Protein AF-A0A1J7CB35-F1 (afdb_monomer_lite)

Structure (mmCIF, N/CA/C/O backbone):
data_AF-A0A1J7CB35-F1
#
_entry.id   AF-A0A1J7CB35-F1
#
loop_
_atom_site.group_PDB
_atom_site.id
_atom_site.type_symbol
_atom_site.label_atom_id
_atom_site.label_alt_id
_atom_site.label_comp_id
_atom_site.label_asym_id
_atom_site.label_entity_id
_atom_site.label_seq_id
_atom_site.pdbx_PDB_ins_code
_atom_site.Cartn_x
_atom_site.Cartn_y
_atom_site.Cartn_z
_atom_site.occupancy
_atom_site.B_iso_or_equiv
_atom_site.auth_seq_id
_atom_site.auth_comp_id
_atom_site.auth_asym_id
_atom_site.auth_atom_id
_atom_site.pdbx_PDB_model_num
ATOM 1 N N . MET A 1 1 ? -7.980 -28.246 -10.329 1.00 33.84 1 MET A N 1
ATOM 2 C CA . MET A 1 1 ? -7.610 -29.001 -9.113 1.00 33.84 1 MET A CA 1
ATOM 3 C C . MET A 1 1 ? -6.130 -28.766 -8.858 1.00 33.84 1 MET A C 1
ATOM 5 O O . MET A 1 1 ? -5.315 -29.284 -9.606 1.00 33.84 1 MET A O 1
ATOM 9 N N . GLY A 1 2 ? -5.784 -27.890 -7.912 1.00 38.94 2 GLY A N 1
ATOM 10 C CA . GLY A 1 2 ? -4.390 -27.682 -7.503 1.00 38.94 2 GLY A CA 1
ATOM 11 C C . GLY A 1 2 ? -3.970 -28.747 -6.484 1.00 38.94 2 GLY A C 1
ATOM 12 O O . GLY A 1 2 ? -4.839 -29.237 -5.759 1.00 38.94 2 GLY A O 1
ATOM 13 N N . PRO A 1 3 ? -2.685 -29.134 -6.421 1.00 47.53 3 PRO A N 1
ATOM 14 C CA . PRO A 1 3 ? -2.234 -30.134 -5.467 1.00 47.53 3 PRO A CA 1
ATOM 15 C C . PRO A 1 3 ? -2.420 -29.591 -4.048 1.00 47.53 3 PRO A C 1
ATOM 17 O O . PRO A 1 3 ? -2.022 -28.462 -3.757 1.00 47.53 3 PRO A O 1
ATOM 20 N N . GLN A 1 4 ? -3.018 -30.398 -3.166 1.00 50.81 4 GLN A N 1
ATOM 21 C CA . GLN A 1 4 ? -3.033 -30.155 -1.723 1.00 50.81 4 GLN A CA 1
ATOM 22 C C . GLN A 1 4 ? -1.609 -30.328 -1.178 1.00 50.81 4 GLN A C 1
ATOM 24 O O . GLN A 1 4 ? -1.263 -31.324 -0.549 1.00 50.81 4 GLN A O 1
ATOM 29 N N . ALA A 1 5 ? -0.741 -29.371 -1.486 1.00 53.84 5 ALA A N 1
ATOM 30 C CA . ALA A 1 5 ? 0.536 -29.232 -0.822 1.00 53.84 5 ALA A CA 1
ATOM 31 C C . ALA A 1 5 ? 0.253 -28.921 0.654 1.00 53.84 5 ALA A C 1
ATOM 33 O O . ALA A 1 5 ? -0.571 -28.055 0.957 1.00 53.84 5 ALA A O 1
ATOM 34 N N . SER A 1 6 ? 0.929 -29.613 1.577 1.00 69.06 6 SER A N 1
ATOM 35 C CA . SER A 1 6 ? 0.930 -29.216 2.989 1.00 69.06 6 SER A CA 1
ATOM 36 C C . SER A 1 6 ? 1.249 -27.719 3.090 1.00 69.06 6 SER A C 1
ATOM 38 O O . SER A 1 6 ? 2.001 -27.198 2.262 1.00 69.06 6 SER A O 1
ATOM 40 N N . GLY A 1 7 ? 0.697 -27.006 4.081 1.00 69.56 7 GLY A N 1
ATOM 41 C CA . GLY A 1 7 ? 0.890 -25.550 4.195 1.00 69.56 7 GLY A CA 1
ATOM 42 C C . GLY A 1 7 ? 2.363 -25.135 4.072 1.00 69.56 7 GLY A C 1
ATOM 43 O O . GLY A 1 7 ? 2.694 -24.179 3.379 1.00 69.56 7 GLY A O 1
ATOM 44 N N . TYR A 1 8 ? 3.272 -25.946 4.616 1.00 74.06 8 TYR A N 1
ATOM 45 C CA . TYR A 1 8 ? 4.717 -25.783 4.467 1.00 74.06 8 TYR A CA 1
ATOM 46 C C . TYR A 1 8 ? 5.231 -25.897 3.017 1.00 74.06 8 TYR A C 1
ATOM 48 O O . TYR A 1 8 ? 6.021 -25.062 2.570 1.00 74.06 8 TYR A O 1
ATOM 56 N N . ALA A 1 9 ? 4.787 -26.908 2.265 1.00 79.81 9 ALA A N 1
ATOM 57 C CA . ALA A 1 9 ? 5.162 -27.085 0.864 1.00 79.81 9 ALA A CA 1
ATOM 58 C C . ALA A 1 9 ? 4.616 -25.950 -0.021 1.00 79.81 9 ALA A C 1
ATOM 60 O O . ALA A 1 9 ? 5.331 -25.473 -0.904 1.00 79.81 9 ALA A O 1
ATOM 61 N N . TRP A 1 10 ? 3.407 -25.454 0.270 1.00 78.56 10 TRP A N 1
ATOM 62 C CA . TRP A 1 10 ? 2.853 -24.265 -0.381 1.00 78.56 10 TRP A CA 1
ATOM 63 C C . TRP A 1 10 ? 3.691 -23.010 -0.105 1.00 78.56 10 TRP A C 1
ATOM 65 O O . TRP A 1 10 ? 4.090 -22.324 -1.045 1.00 78.56 10 TRP A O 1
ATOM 75 N N . HIS A 1 11 ? 4.021 -22.730 1.162 1.00 80.06 11 HIS A N 1
ATOM 76 C CA . HIS A 1 11 ? 4.839 -21.566 1.523 1.00 80.06 11 HIS A CA 1
ATOM 77 C C . HIS A 1 11 ? 6.212 -21.595 0.851 1.00 80.06 11 HIS A C 1
ATOM 79 O O . HIS A 1 11 ? 6.652 -20.583 0.301 1.00 80.06 11 HIS A O 1
ATOM 85 N N . ARG A 1 12 ? 6.869 -22.762 0.842 1.00 84.81 12 ARG A N 1
ATOM 86 C CA . ARG A 1 12 ? 8.159 -22.941 0.170 1.00 84.81 12 ARG A CA 1
ATOM 87 C C . ARG A 1 12 ? 8.039 -22.680 -1.330 1.00 84.81 12 ARG A C 1
ATOM 89 O O . ARG A 1 12 ? 8.824 -21.903 -1.864 1.00 84.81 12 ARG A O 1
ATOM 96 N N . TRP A 1 13 ? 7.050 -23.281 -1.993 1.00 85.75 13 TRP A N 1
ATOM 97 C CA . TRP A 1 13 ? 6.823 -23.074 -3.423 1.00 85.75 13 TRP A CA 1
ATOM 98 C C . TRP A 1 13 ? 6.558 -21.600 -3.751 1.00 85.75 13 TRP A C 1
ATOM 100 O O . TRP A 1 13 ? 7.202 -21.049 -4.642 1.00 85.75 13 TRP A O 1
ATOM 110 N N . ALA A 1 14 ? 5.680 -20.936 -2.995 1.00 83.19 14 ALA A N 1
ATOM 111 C CA . ALA A 1 14 ? 5.342 -19.533 -3.216 1.00 83.19 14 ALA A CA 1
ATOM 112 C C . ALA A 1 14 ? 6.565 -18.618 -3.029 1.00 83.19 14 ALA A C 1
ATOM 114 O O . ALA A 1 14 ? 6.799 -17.716 -3.833 1.00 83.19 14 ALA A O 1
ATOM 115 N N . ALA A 1 15 ? 7.396 -18.869 -2.012 1.00 84.31 15 ALA A N 1
ATOM 116 C CA . ALA A 1 15 ? 8.655 -18.149 -1.823 1.00 84.31 15 ALA A CA 1
ATOM 117 C C . ALA A 1 15 ? 9.628 -18.368 -2.996 1.00 84.31 15 ALA A C 1
ATOM 119 O O . ALA A 1 15 ? 10.197 -17.403 -3.512 1.00 84.31 15 ALA A O 1
ATOM 120 N N . THR A 1 16 ? 9.779 -19.610 -3.469 1.00 86.81 16 THR A N 1
ATOM 121 C CA . THR A 1 16 ? 10.600 -19.928 -4.647 1.00 86.81 16 THR A CA 1
ATOM 122 C C . THR A 1 16 ? 10.084 -19.229 -5.907 1.00 86.81 16 THR A C 1
ATOM 124 O O . THR A 1 16 ? 10.883 -18.661 -6.651 1.00 86.81 16 THR A O 1
ATOM 127 N N . ALA A 1 17 ? 8.768 -19.206 -6.130 1.00 84.75 17 ALA A N 1
ATOM 128 C CA . ALA A 1 17 ? 8.156 -18.547 -7.280 1.00 84.75 17 ALA A CA 1
ATOM 129 C C . ALA A 1 17 ? 8.412 -17.030 -7.272 1.00 84.75 17 ALA A C 1
ATOM 131 O O . ALA A 1 17 ? 8.878 -16.482 -8.272 1.00 84.75 17 ALA A O 1
ATOM 132 N N . ARG A 1 18 ? 8.210 -16.356 -6.129 1.00 87.06 18 ARG A N 1
ATOM 133 C CA . ARG A 1 18 ? 8.528 -14.923 -5.966 1.00 87.06 18 ARG A CA 1
ATOM 134 C C . ARG A 1 18 ? 9.991 -14.631 -6.267 1.00 87.06 18 ARG A C 1
ATOM 136 O O . ARG A 1 18 ? 10.299 -13.681 -6.984 1.00 87.06 18 ARG A O 1
ATOM 143 N N . PHE A 1 19 ? 10.894 -15.459 -5.742 1.00 87.94 19 PHE A N 1
ATOM 144 C CA . PHE A 1 19 ? 12.324 -15.303 -5.975 1.00 87.94 19 PHE A CA 1
ATOM 145 C C . PHE A 1 19 ? 12.687 -15.481 -7.454 1.00 87.94 19 PHE A C 1
ATOM 147 O O . PHE A 1 19 ? 13.466 -14.692 -7.988 1.00 87.94 19 PHE A O 1
ATOM 154 N N . ALA A 1 20 ? 12.100 -16.473 -8.129 1.00 87.06 20 ALA A N 1
ATOM 155 C CA . ALA A 1 20 ? 12.309 -16.699 -9.556 1.00 87.06 20 ALA A CA 1
ATOM 156 C C . ALA A 1 20 ? 11.826 -15.505 -10.395 1.00 87.06 20 ALA A C 1
ATOM 158 O O . ALA A 1 20 ? 12.576 -15.022 -11.245 1.00 87.06 20 ALA A O 1
ATOM 159 N N . VAL A 1 21 ? 10.629 -14.974 -10.108 1.00 86.06 21 VAL A N 1
ATOM 160 C CA . VAL A 1 21 ? 10.099 -13.771 -10.772 1.00 86.06 21 VAL A CA 1
ATOM 161 C C . VAL A 1 21 ? 11.030 -12.582 -10.547 1.00 86.06 21 VAL A C 1
ATOM 163 O O . VAL A 1 21 ? 11.501 -11.996 -11.522 1.00 86.06 21 VAL A O 1
ATOM 166 N N . ARG A 1 22 ? 11.373 -12.274 -9.289 1.00 88.44 22 ARG A N 1
ATOM 167 C CA . ARG A 1 22 ? 12.274 -11.165 -8.935 1.00 88.44 22 ARG A CA 1
ATOM 168 C C . ARG A 1 22 ? 13.612 -11.267 -9.664 1.00 88.44 22 ARG A C 1
ATOM 170 O O . ARG A 1 22 ? 14.040 -10.307 -10.293 1.00 88.44 22 ARG A O 1
ATOM 177 N N . ARG A 1 23 ? 14.248 -12.442 -9.629 1.00 88.69 23 ARG A N 1
ATOM 178 C CA . ARG A 1 23 ? 15.548 -12.682 -10.268 1.00 88.69 23 ARG A CA 1
ATOM 179 C C . ARG A 1 23 ? 15.477 -12.561 -11.790 1.00 88.69 23 ARG A C 1
ATOM 181 O O . ARG A 1 23 ? 16.406 -12.030 -12.390 1.00 88.69 23 ARG A O 1
ATOM 188 N N . SER A 1 24 ? 14.382 -13.004 -12.411 1.00 86.50 24 SER A N 1
ATOM 189 C CA . SER A 1 24 ? 14.167 -12.856 -13.862 1.00 86.50 24 SER A CA 1
ATOM 190 C C . SER A 1 24 ? 14.032 -11.396 -14.322 1.00 86.50 24 SER A C 1
ATOM 192 O O . SER A 1 24 ? 14.054 -11.124 -15.524 1.00 86.50 24 SER A O 1
ATOM 194 N N . LEU A 1 25 ? 13.876 -10.471 -13.368 1.00 86.44 25 LEU A N 1
ATOM 195 C CA . LEU A 1 25 ? 13.718 -9.037 -13.583 1.00 86.44 25 LEU A CA 1
ATOM 196 C C . LEU A 1 25 ? 14.916 -8.223 -13.071 1.00 86.44 25 LEU A C 1
ATOM 198 O O . LEU A 1 25 ? 14.854 -7.002 -13.102 1.00 86.44 25 LEU A O 1
ATOM 202 N N . TYR A 1 26 ? 16.020 -8.848 -12.641 1.00 87.38 26 TYR A N 1
ATOM 203 C CA . TYR A 1 26 ? 17.248 -8.109 -12.297 1.00 87.38 26 TYR A CA 1
ATOM 204 C C . TYR A 1 26 ? 17.927 -7.481 -13.513 1.00 87.38 26 TYR A C 1
ATOM 206 O O . TYR A 1 26 ? 18.584 -6.453 -13.390 1.00 87.38 26 TYR A O 1
ATOM 214 N N . GLN A 1 27 ? 17.754 -8.085 -14.688 1.00 83.75 27 GLN A N 1
ATOM 215 C CA . GLN A 1 27 ? 18.334 -7.594 -15.931 1.00 83.75 27 GLN A CA 1
ATOM 216 C C . GLN A 1 27 ? 17.254 -6.917 -16.787 1.00 83.75 27 GLN A C 1
ATOM 218 O O . GLN A 1 27 ? 16.161 -7.485 -16.931 1.00 83.75 27 GLN A O 1
ATOM 223 N N . PRO A 1 28 ? 17.537 -5.743 -17.377 1.00 80.00 28 PRO A N 1
ATOM 224 C CA . PRO A 1 28 ? 16.637 -5.101 -18.317 1.00 80.00 28 PRO A CA 1
ATOM 225 C C . PRO A 1 28 ? 16.445 -5.990 -19.530 1.00 80.00 28 PRO A C 1
ATOM 227 O O . PRO A 1 28 ? 17.384 -6.575 -20.069 1.00 80.00 28 PRO A O 1
ATOM 230 N N . ARG A 1 29 ? 15.207 -6.057 -19.991 1.00 84.75 29 ARG A N 1
ATOM 231 C CA . ARG A 1 29 ? 14.842 -6.715 -21.237 1.00 84.75 29 ARG A CA 1
ATOM 232 C C . ARG A 1 29 ? 13.567 -6.081 -21.769 1.00 84.75 29 ARG A C 1
ATOM 234 O O . ARG A 1 29 ? 12.815 -5.511 -20.976 1.00 84.75 29 ARG A O 1
ATOM 241 N N . PRO A 1 30 ? 13.278 -6.211 -23.071 1.00 86.94 30 PRO A N 1
ATOM 242 C CA . PRO A 1 30 ? 11.952 -5.909 -23.580 1.00 86.94 30 PRO A CA 1
ATOM 243 C C . PRO A 1 30 ? 10.911 -6.689 -22.773 1.00 86.94 30 PRO A C 1
ATOM 245 O O . PRO A 1 30 ? 10.942 -7.922 -22.708 1.00 86.94 30 PRO A O 1
ATOM 248 N N . LEU A 1 31 ? 10.028 -5.955 -22.103 1.00 88.25 31 LEU A N 1
ATOM 249 C CA . LEU A 1 31 ? 8.918 -6.525 -21.360 1.00 88.25 31 LEU A CA 1
ATOM 250 C C . LEU A 1 31 ? 7.648 -6.442 -22.212 1.00 88.25 31 LEU A C 1
ATOM 252 O O . LEU A 1 31 ? 7.472 -5.465 -22.944 1.00 88.25 31 LEU A O 1
ATOM 256 N N . PRO A 1 32 ? 6.754 -7.443 -22.130 1.00 90.69 32 PRO A N 1
ATOM 257 C CA . PRO A 1 32 ? 5.469 -7.360 -22.805 1.00 90.69 32 PRO A CA 1
ATOM 258 C C . PRO A 1 32 ? 4.654 -6.178 -22.268 1.00 90.69 32 PRO A C 1
ATOM 260 O O . PRO A 1 32 ? 4.791 -5.779 -21.106 1.00 90.69 32 PRO A O 1
ATOM 263 N N . ALA A 1 33 ? 3.762 -5.645 -23.106 1.00 91.56 33 ALA A N 1
ATOM 264 C CA . ALA A 1 33 ? 2.752 -4.699 -22.647 1.00 91.56 33 ALA A CA 1
ATOM 265 C C . ALA A 1 33 ? 1.975 -5.312 -21.467 1.00 91.56 33 ALA A C 1
ATOM 267 O O . ALA A 1 33 ? 1.632 -6.494 -21.494 1.00 91.56 33 ALA A O 1
ATOM 268 N N . GLY A 1 34 ? 1.739 -4.530 -20.413 1.00 92.56 34 GLY A N 1
ATOM 269 C CA . GLY A 1 34 ? 1.084 -5.027 -19.200 1.00 92.56 34 GLY A CA 1
ATOM 270 C C . GLY A 1 34 ? 2.019 -5.667 -18.164 1.00 92.56 34 GLY A C 1
ATOM 271 O O . GLY A 1 34 ? 1.545 -6.097 -17.115 1.00 92.56 34 GLY A O 1
ATOM 272 N N . ALA A 1 35 ? 3.334 -5.761 -18.411 1.00 91.50 35 ALA A N 1
ATOM 273 C CA . ALA A 1 35 ? 4.254 -6.386 -17.454 1.00 91.50 35 ALA A CA 1
ATOM 274 C C . ALA A 1 35 ? 4.276 -5.672 -16.096 1.00 91.50 35 ALA A C 1
ATOM 276 O O . ALA A 1 35 ? 4.297 -6.331 -15.058 1.00 91.50 35 ALA A O 1
ATOM 277 N N . PHE A 1 36 ? 4.236 -4.337 -16.094 1.00 92.75 36 PHE A N 1
ATOM 278 C CA . PHE A 1 36 ? 4.134 -3.563 -14.859 1.00 92.75 36 PHE A CA 1
ATOM 279 C C . PHE A 1 36 ? 2.854 -3.922 -14.097 1.00 92.75 36 PHE A C 1
ATOM 281 O O . PHE A 1 36 ? 2.925 -4.266 -12.921 1.00 92.75 36 PHE A O 1
ATOM 288 N N . GLU A 1 37 ? 1.709 -3.895 -14.780 1.00 95.00 37 GLU A N 1
ATOM 289 C CA . GLU A 1 37 ? 0.382 -4.179 -14.234 1.00 95.00 37 GLU A CA 1
ATOM 290 C C . GLU A 1 37 ? 0.306 -5.597 -13.649 1.00 95.00 37 GLU A C 1
ATOM 292 O O . GLU A 1 37 ? -0.224 -5.789 -12.555 1.00 95.00 37 GLU A O 1
ATOM 297 N N . ALA A 1 38 ? 0.899 -6.580 -14.330 1.00 93.44 38 ALA A N 1
ATOM 298 C CA . ALA A 1 38 ? 0.978 -7.954 -13.848 1.00 93.44 38 ALA A CA 1
ATOM 299 C C . ALA A 1 38 ? 1.827 -8.071 -12.572 1.00 93.44 38 ALA A C 1
ATOM 301 O O . ALA A 1 38 ? 1.413 -8.717 -11.610 1.00 93.44 38 ALA A O 1
ATOM 302 N N . VAL A 1 39 ? 2.999 -7.427 -12.535 1.00 93.06 39 VAL A N 1
ATOM 303 C CA . VAL A 1 39 ? 3.910 -7.489 -11.382 1.00 93.06 39 VAL A CA 1
ATOM 304 C C . VAL A 1 39 ? 3.326 -6.753 -10.174 1.00 93.06 39 VAL A C 1
ATOM 306 O O . VAL A 1 39 ? 3.307 -7.311 -9.076 1.00 93.06 39 VAL A O 1
ATOM 309 N N . ILE A 1 40 ? 2.807 -5.533 -10.353 1.00 95.50 40 ILE A N 1
ATOM 310 C CA . ILE A 1 40 ? 2.197 -4.775 -9.251 1.00 95.50 40 ILE A CA 1
ATOM 311 C C . ILE A 1 40 ? 0.898 -5.431 -8.773 1.00 95.50 40 ILE A C 1
ATOM 313 O O . ILE A 1 40 ? 0.658 -5.490 -7.570 1.00 95.50 40 ILE A O 1
ATOM 317 N N . GLY A 1 41 ? 0.095 -5.991 -9.684 1.00 95.50 41 GLY A N 1
ATOM 318 C CA . GLY A 1 41 ? -1.101 -6.758 -9.338 1.00 95.50 41 GLY A CA 1
ATOM 319 C C . GLY A 1 41 ? -0.767 -7.993 -8.503 1.00 95.50 41 GLY A C 1
ATOM 320 O O . GLY A 1 41 ? -1.404 -8.230 -7.478 1.00 95.50 41 GLY A O 1
ATOM 321 N N . ALA A 1 42 ? 0.285 -8.726 -8.878 1.00 93.38 42 ALA A N 1
ATOM 322 C CA . ALA A 1 42 ? 0.777 -9.855 -8.097 1.00 93.38 42 ALA A CA 1
ATOM 323 C C . ALA A 1 42 ? 1.288 -9.419 -6.715 1.00 93.38 42 ALA A C 1
ATOM 325 O O . ALA A 1 42 ? 0.967 -10.070 -5.728 1.00 93.38 42 ALA A O 1
ATOM 326 N N . ALA A 1 43 ? 2.021 -8.302 -6.621 1.00 93.50 43 ALA A N 1
ATOM 327 C CA . ALA A 1 43 ? 2.496 -7.762 -5.344 1.00 93.50 43 ALA A CA 1
ATOM 328 C C . ALA A 1 43 ? 1.346 -7.337 -4.410 1.00 93.50 43 ALA A C 1
ATOM 330 O O . ALA A 1 43 ? 1.433 -7.525 -3.197 1.00 93.50 43 ALA A O 1
ATOM 331 N N . VAL A 1 44 ? 0.272 -6.768 -4.967 1.00 95.62 44 VAL A N 1
ATOM 332 C CA . VAL A 1 44 ? -0.927 -6.366 -4.220 1.00 95.62 44 VAL A CA 1
ATOM 333 C C . VAL A 1 44 ? -1.701 -7.590 -3.734 1.00 95.62 44 VAL A C 1
ATOM 335 O O . VAL A 1 44 ? -2.058 -7.667 -2.566 1.00 95.62 44 VAL A O 1
ATOM 338 N N . LEU A 1 45 ? -1.942 -8.576 -4.595 1.00 93.12 45 LEU A N 1
ATOM 339 C CA . LEU A 1 45 ? -2.741 -9.752 -4.233 1.00 93.12 45 LEU A CA 1
ATOM 340 C C . LEU A 1 45 ? -1.962 -10.801 -3.426 1.00 93.12 45 LEU A C 1
ATOM 342 O O . LEU A 1 45 ? -2.534 -11.813 -3.013 1.00 93.12 45 LEU A O 1
ATOM 346 N N . ASP A 1 46 ? -0.673 -10.569 -3.186 1.00 89.50 46 ASP A N 1
ATOM 347 C CA . ASP A 1 46 ? 0.174 -11.491 -2.453 1.00 89.50 46 ASP A CA 1
ATOM 348 C C . ASP A 1 46 ? -0.311 -11.664 -0.996 1.00 89.50 46 ASP A C 1
ATOM 350 O O . ASP A 1 46 ? -0.460 -10.683 -0.258 1.00 89.50 46 ASP A O 1
ATOM 354 N N . PRO A 1 47 ? -0.575 -12.901 -0.536 1.00 80.06 47 PRO A N 1
ATOM 355 C CA . PRO A 1 47 ? -1.007 -13.137 0.838 1.00 80.06 47 PRO A CA 1
ATOM 356 C C . PRO A 1 47 ? 0.106 -12.916 1.874 1.00 80.06 47 PRO A C 1
ATOM 358 O O . PRO A 1 47 ? -0.201 -12.758 3.054 1.00 80.06 47 PRO A O 1
ATOM 361 N N . ASP A 1 48 ? 1.376 -12.920 1.462 1.00 83.50 48 ASP A N 1
ATOM 362 C CA . ASP A 1 48 ? 2.537 -12.774 2.337 1.00 83.50 48 ASP A CA 1
ATOM 363 C C . ASP A 1 48 ? 3.041 -11.326 2.337 1.00 83.50 48 ASP A C 1
ATOM 365 O O . ASP A 1 48 ? 3.755 -10.875 1.440 1.00 83.50 48 ASP A O 1
ATOM 369 N N . VAL A 1 49 ? 2.684 -10.596 3.392 1.00 75.94 49 VAL A N 1
ATOM 370 C CA . VAL A 1 49 ? 3.015 -9.172 3.564 1.00 75.94 49 VAL A CA 1
ATOM 371 C C . VAL A 1 49 ? 4.515 -8.898 3.706 1.00 75.94 49 VAL A C 1
ATOM 373 O O . VAL A 1 49 ? 4.961 -7.774 3.478 1.00 75.94 49 VAL A O 1
ATOM 376 N N . SER A 1 50 ? 5.304 -9.905 4.091 1.00 75.56 50 SER A N 1
ATOM 377 C CA . SER A 1 50 ? 6.754 -9.783 4.247 1.00 75.56 50 SER A CA 1
ATOM 378 C C . SER A 1 50 ? 7.485 -10.078 2.940 1.00 75.56 50 SER A C 1
ATOM 380 O O . SER A 1 50 ? 8.528 -9.480 2.666 1.00 75.56 50 SER A O 1
ATOM 382 N N . LEU A 1 51 ? 6.943 -10.980 2.116 1.00 81.56 51 LEU A N 1
ATOM 383 C CA . LEU A 1 51 ? 7.553 -11.379 0.849 1.00 81.56 51 LEU A CA 1
ATOM 384 C C . LEU A 1 51 ? 6.984 -10.658 -0.376 1.00 81.56 51 LEU A C 1
ATOM 386 O O . LEU A 1 51 ? 7.623 -10.714 -1.429 1.00 81.56 51 LEU A O 1
ATOM 390 N N . ASN A 1 52 ? 5.872 -9.922 -0.265 1.00 84.94 52 ASN A N 1
ATOM 391 C CA . ASN A 1 52 ? 5.341 -9.123 -1.377 1.00 84.94 52 ASN A CA 1
ATOM 392 C C . ASN A 1 52 ? 6.348 -8.073 -1.892 1.00 84.94 52 ASN A C 1
ATOM 394 O O . ASN A 1 52 ? 6.361 -7.756 -3.082 1.00 84.94 52 ASN A O 1
ATOM 398 N N . ARG A 1 53 ? 7.281 -7.620 -1.038 1.00 89.00 53 ARG A N 1
ATOM 399 C CA . ARG A 1 53 ? 8.433 -6.788 -1.416 1.00 89.00 53 ARG A CA 1
ATOM 400 C C . ARG A 1 53 ? 9.240 -7.396 -2.566 1.00 89.00 53 ARG A C 1
ATOM 402 O O . ARG A 1 53 ? 9.753 -6.658 -3.402 1.00 89.00 53 ARG A O 1
ATOM 409 N N . MET A 1 54 ? 9.339 -8.727 -2.646 1.00 88.62 54 MET A N 1
ATOM 410 C CA . MET A 1 54 ? 10.052 -9.400 -3.737 1.00 88.62 54 MET A CA 1
ATOM 411 C C . MET A 1 54 ? 9.426 -9.137 -5.111 1.00 88.62 54 MET A C 1
ATOM 413 O O . MET A 1 54 ? 10.136 -9.205 -6.109 1.00 88.62 54 MET A O 1
ATOM 417 N N . LEU A 1 55 ? 8.128 -8.837 -5.159 1.00 90.25 55 LEU A N 1
ATOM 418 C CA . LEU A 1 55 ? 7.401 -8.473 -6.375 1.00 90.25 55 LEU A CA 1
ATOM 419 C C . LEU A 1 55 ? 7.309 -6.949 -6.544 1.00 90.25 55 LEU A C 1
ATOM 421 O O . LEU A 1 55 ? 7.330 -6.455 -7.668 1.00 90.25 55 LEU A O 1
ATOM 425 N N . LEU A 1 56 ? 7.279 -6.194 -5.442 1.00 91.75 56 LEU A N 1
ATOM 426 C CA . LEU A 1 56 ? 7.241 -4.734 -5.492 1.00 91.75 56 LEU A CA 1
ATOM 427 C C . LEU A 1 56 ? 8.550 -4.114 -5.995 1.00 91.75 56 LEU A C 1
ATOM 429 O O . LEU A 1 56 ? 8.514 -3.160 -6.765 1.00 91.75 56 LEU A O 1
ATOM 433 N N . GLU A 1 57 ? 9.702 -4.642 -5.581 1.00 91.50 57 GLU A N 1
ATOM 434 C CA . GLU A 1 57 ? 10.999 -4.116 -6.019 1.00 91.50 57 GLU A CA 1
ATOM 435 C C . GLU A 1 57 ? 11.161 -4.138 -7.554 1.00 91.50 57 GLU A C 1
ATOM 437 O O . GLU A 1 57 ? 11.498 -3.100 -8.120 1.00 91.50 57 GLU A O 1
ATOM 442 N N . PRO A 1 58 ? 10.850 -5.237 -8.271 1.00 90.00 58 PRO A N 1
ATOM 443 C CA . PRO A 1 58 ? 10.811 -5.195 -9.728 1.00 90.00 58 PRO A CA 1
ATOM 444 C C . PRO A 1 58 ? 9.828 -4.165 -10.300 1.00 90.00 58 PRO A C 1
ATOM 446 O O . PRO A 1 58 ? 10.151 -3.519 -11.290 1.00 90.00 58 PRO A O 1
ATOM 449 N N . ALA A 1 59 ? 8.649 -3.967 -9.695 1.00 92.38 59 ALA A N 1
ATOM 450 C CA . ALA A 1 59 ? 7.703 -2.948 -10.165 1.00 92.38 59 ALA A CA 1
ATOM 451 C C . ALA A 1 59 ? 8.287 -1.528 -10.055 1.00 92.38 59 ALA A C 1
ATOM 453 O O . ALA A 1 59 ? 8.120 -0.722 -10.970 1.00 92.38 59 ALA A O 1
ATOM 454 N N . LEU A 1 60 ? 9.002 -1.240 -8.965 1.00 91.81 60 LEU A N 1
ATOM 455 C CA . LEU A 1 60 ? 9.721 0.019 -8.768 1.00 91.81 60 LEU A CA 1
ATOM 456 C C . LEU A 1 60 ? 10.862 0.176 -9.785 1.00 91.81 60 LEU A C 1
ATOM 458 O O . LEU A 1 60 ? 10.999 1.251 -10.357 1.00 91.81 60 LEU A O 1
ATOM 462 N N . ALA A 1 61 ? 11.625 -0.884 -10.074 1.00 89.31 61 ALA A N 1
ATOM 463 C CA . ALA A 1 61 ? 12.689 -0.840 -11.081 1.00 89.31 61 ALA A CA 1
ATOM 464 C C . ALA A 1 61 ? 12.145 -0.599 -12.505 1.00 89.31 61 ALA A C 1
ATOM 466 O O . ALA A 1 61 ? 12.722 0.168 -13.268 1.00 89.31 61 ALA A O 1
ATOM 467 N N . ILE A 1 62 ? 11.006 -1.211 -12.852 1.00 88.50 62 ILE A N 1
ATOM 468 C CA . ILE A 1 62 ? 10.376 -1.090 -14.178 1.00 88.50 62 ILE A CA 1
ATOM 469 C C . ILE A 1 62 ? 9.736 0.288 -14.390 1.00 88.50 62 ILE A C 1
ATOM 471 O O . ILE A 1 62 ? 9.792 0.835 -15.490 1.00 88.50 62 ILE A O 1
ATOM 475 N N . ALA A 1 63 ? 9.050 0.816 -13.374 1.00 90.06 63 ALA A N 1
ATOM 476 C CA . ALA A 1 63 ? 8.097 1.915 -13.544 1.00 90.06 63 ALA A CA 1
ATOM 477 C C . ALA A 1 63 ? 8.361 3.143 -12.661 1.00 90.06 63 ALA A C 1
ATOM 479 O O . ALA A 1 63 ? 7.728 4.184 -12.863 1.00 90.06 63 ALA A O 1
ATOM 480 N N . GLY A 1 64 ? 9.265 3.033 -11.690 1.00 91.19 64 GLY A N 1
ATOM 481 C CA . GLY A 1 64 ? 9.572 4.080 -10.724 1.00 91.19 64 GLY A CA 1
ATOM 482 C C . GLY A 1 64 ? 8.525 4.261 -9.627 1.00 91.19 64 GLY A C 1
ATOM 483 O O . GLY A 1 64 ? 7.359 3.858 -9.729 1.00 91.19 64 GLY A O 1
ATOM 484 N N . THR A 1 65 ? 8.953 4.943 -8.567 1.00 92.81 65 THR A N 1
ATOM 485 C CA . THR A 1 65 ? 8.169 5.190 -7.351 1.00 92.81 65 THR A CA 1
ATOM 486 C C . THR A 1 65 ? 6.836 5.882 -7.638 1.00 92.81 65 THR A C 1
ATOM 488 O O . THR A 1 65 ? 5.798 5.462 -7.128 1.00 92.81 65 THR A O 1
ATOM 491 N N . THR A 1 66 ? 6.809 6.906 -8.501 1.00 94.12 66 THR A N 1
ATOM 492 C CA . THR A 1 66 ? 5.575 7.665 -8.777 1.00 94.12 66 THR A CA 1
ATOM 493 C C . THR A 1 66 ? 4.480 6.808 -9.408 1.00 94.12 66 THR A C 1
ATOM 495 O O . THR A 1 66 ? 3.328 6.884 -8.975 1.00 94.12 66 THR A O 1
ATOM 498 N N . ARG A 1 67 ? 4.800 5.987 -10.419 1.00 94.69 67 ARG A N 1
ATOM 499 C CA . ARG A 1 67 ? 3.793 5.148 -11.089 1.00 94.69 67 ARG A CA 1
ATOM 500 C C . ARG A 1 67 ? 3.308 4.028 -10.171 1.00 94.69 67 ARG A C 1
ATOM 502 O O . ARG A 1 67 ? 2.103 3.778 -10.123 1.00 94.69 67 ARG A O 1
ATOM 509 N N . VAL A 1 68 ? 4.210 3.414 -9.402 1.00 96.00 68 VAL A N 1
ATOM 510 C CA . VAL A 1 68 ? 3.854 2.425 -8.372 1.00 96.00 68 VAL A CA 1
ATOM 511 C C . VAL A 1 68 ? 2.886 3.032 -7.358 1.00 96.00 68 VAL A C 1
ATOM 513 O O . VAL A 1 68 ? 1.775 2.532 -7.206 1.00 96.00 68 VAL A O 1
ATOM 516 N N . GLN A 1 69 ? 3.245 4.148 -6.724 1.00 97.19 69 GLN A N 1
ATOM 517 C CA . GLN A 1 69 ? 2.425 4.761 -5.676 1.00 97.19 69 GLN A CA 1
ATOM 518 C C . GLN A 1 69 ? 1.059 5.236 -6.185 1.00 97.19 69 GLN A C 1
ATOM 520 O O . GLN A 1 69 ? 0.050 5.012 -5.521 1.00 97.19 69 GLN A O 1
ATOM 525 N N . ARG A 1 70 ? 0.982 5.812 -7.391 1.00 97.38 70 ARG A N 1
ATOM 526 C CA . ARG A 1 70 ? -0.311 6.152 -8.013 1.00 97.38 70 ARG A CA 1
ATOM 527 C C . ARG A 1 70 ? -1.188 4.927 -8.260 1.00 97.38 70 ARG A C 1
ATOM 529 O O . ARG A 1 70 ? -2.395 4.994 -8.060 1.00 97.38 70 ARG A O 1
ATOM 536 N N . THR A 1 71 ? -0.587 3.807 -8.654 1.00 97.81 71 THR A N 1
ATOM 537 C CA . THR A 1 71 ? -1.321 2.549 -8.846 1.00 97.81 71 THR A CA 1
ATOM 538 C C . THR A 1 71 ? -1.859 2.021 -7.516 1.00 97.81 71 THR A C 1
ATOM 540 O O . THR A 1 71 ? -3.006 1.592 -7.445 1.00 97.81 71 THR A O 1
ATOM 543 N N . LEU A 1 72 ? -1.067 2.099 -6.443 1.00 98.00 72 LEU A N 1
ATOM 544 C CA . LEU A 1 72 ? -1.502 1.700 -5.102 1.00 98.00 72 LEU A CA 1
ATOM 545 C C . LEU A 1 72 ? -2.630 2.594 -4.566 1.00 98.00 72 LEU A C 1
ATOM 547 O O . LEU A 1 72 ? -3.582 2.070 -3.996 1.00 98.00 72 LEU A O 1
ATOM 551 N N . LEU A 1 73 ? -2.564 3.912 -4.796 1.00 98.38 73 LEU A N 1
ATOM 552 C CA . LEU A 1 73 ? -3.658 4.847 -4.492 1.00 98.38 73 LEU A CA 1
ATOM 553 C C . LEU A 1 73 ? -4.950 4.450 -5.218 1.00 98.38 73 LEU A C 1
ATOM 555 O O . LEU A 1 73 ? -5.998 4.335 -4.590 1.00 98.38 73 LEU A O 1
ATOM 559 N N . ALA A 1 74 ? -4.871 4.157 -6.519 1.00 98.12 74 ALA A N 1
ATOM 560 C CA . ALA A 1 74 ? -6.031 3.700 -7.283 1.00 98.12 74 ALA A CA 1
ATOM 561 C C . ALA A 1 74 ? -6.613 2.392 -6.716 1.00 98.12 74 ALA A C 1
ATOM 563 O O . ALA A 1 74 ? -7.822 2.271 -6.546 1.00 98.12 74 ALA A O 1
ATOM 564 N N . LYS A 1 75 ? -5.761 1.429 -6.335 1.00 97.88 75 LYS A N 1
ATOM 565 C CA . LYS A 1 75 ? -6.205 0.176 -5.698 1.00 97.88 75 LYS A CA 1
ATOM 566 C C . LYS A 1 75 ? -6.833 0.386 -4.322 1.00 97.88 75 LYS A C 1
ATOM 568 O O . LYS A 1 75 ? -7.771 -0.328 -3.983 1.00 97.88 75 LYS A O 1
ATOM 573 N N . LEU A 1 76 ? -6.364 1.358 -3.545 1.00 98.00 76 LEU A N 1
ATOM 574 C CA . LEU A 1 76 ? -6.989 1.714 -2.274 1.00 98.00 76 LEU A CA 1
ATOM 575 C C . LEU A 1 76 ? -8.389 2.316 -2.479 1.00 98.00 76 LEU A C 1
ATOM 577 O O . LEU A 1 76 ? -9.320 1.957 -1.761 1.00 98.00 76 LEU A O 1
ATOM 581 N N . ALA A 1 77 ? -8.543 3.197 -3.469 1.00 96.81 77 ALA A N 1
ATOM 582 C CA . ALA A 1 77 ? -9.813 3.853 -3.760 1.00 96.81 77 ALA A CA 1
ATOM 583 C C . ALA A 1 77 ? -10.850 2.885 -4.368 1.00 96.81 77 ALA A C 1
ATOM 585 O O . ALA A 1 77 ? -11.969 2.759 -3.865 1.00 96.81 77 ALA A O 1
ATOM 586 N N . GLU A 1 78 ? -10.463 2.162 -5.418 1.00 95.62 78 GLU A N 1
ATOM 587 C CA . GLU A 1 78 ? -11.386 1.454 -6.318 1.00 95.62 78 GLU A CA 1
ATOM 588 C C . GLU A 1 78 ? -11.317 -0.074 -6.194 1.00 95.62 78 GLU A C 1
ATOM 590 O O . GLU A 1 78 ? -12.180 -0.780 -6.712 1.00 95.62 78 GLU A O 1
ATOM 595 N N . GLY A 1 79 ? -10.289 -0.600 -5.526 1.00 95.44 79 GLY A N 1
ATOM 596 C CA . GLY A 1 79 ? -10.061 -2.037 -5.428 1.00 95.44 79 GLY A CA 1
ATOM 597 C C . GLY A 1 79 ? -11.034 -2.755 -4.497 1.00 95.44 79 GLY A C 1
ATOM 598 O O . GLY A 1 79 ? -11.671 -2.169 -3.620 1.00 95.44 79 GLY A O 1
ATOM 599 N N . THR A 1 80 ? -11.085 -4.071 -4.663 1.00 96.62 80 THR A N 1
ATOM 600 C CA . THR A 1 80 ? -11.711 -5.013 -3.727 1.00 96.62 80 THR A CA 1
ATOM 601 C C . THR A 1 80 ? -10.989 -5.023 -2.373 1.00 96.62 80 THR A C 1
ATOM 603 O O . THR A 1 80 ? -9.840 -4.595 -2.272 1.00 96.62 80 THR A O 1
ATOM 606 N N . ASP A 1 81 ? -11.607 -5.552 -1.312 1.00 96.00 81 ASP A N 1
ATOM 607 C CA . ASP A 1 81 ? -10.962 -5.617 0.013 1.00 96.00 81 ASP A CA 1
ATOM 608 C C . ASP A 1 81 ? -9.585 -6.325 0.007 1.00 96.00 81 ASP A C 1
ATOM 610 O O . ASP A 1 81 ? -8.641 -5.788 0.600 1.00 96.00 81 ASP A O 1
ATOM 614 N N . PRO A 1 82 ? -9.375 -7.450 -0.714 1.00 94.94 82 PRO A N 1
ATOM 615 C CA . PRO A 1 82 ? -8.039 -8.022 -0.886 1.00 94.94 82 PRO A CA 1
ATOM 616 C C . PRO A 1 82 ? -7.043 -7.061 -1.545 1.00 94.94 82 PRO A C 1
ATOM 618 O O . PRO A 1 82 ? -5.894 -6.987 -1.110 1.00 94.94 82 PRO A O 1
ATOM 621 N N . GLU A 1 83 ? -7.470 -6.304 -2.558 1.00 96.69 83 GLU A N 1
ATOM 622 C CA . GLU A 1 83 ? -6.615 -5.322 -3.229 1.00 96.69 83 GLU A CA 1
ATOM 623 C C . GLU A 1 83 ? -6.302 -4.125 -2.333 1.00 96.69 83 GLU A C 1
ATOM 625 O O . GLU A 1 83 ? -5.166 -3.663 -2.327 1.00 96.69 83 GLU A O 1
ATOM 630 N N . ARG A 1 84 ? -7.260 -3.650 -1.534 1.00 97.38 84 ARG A N 1
ATOM 631 C CA . ARG A 1 84 ? -7.052 -2.555 -0.575 1.00 97.38 84 ARG A CA 1
ATOM 632 C C . ARG A 1 84 ? -6.072 -2.953 0.521 1.00 97.38 84 ARG A C 1
ATOM 634 O O . ARG A 1 84 ? -5.116 -2.227 0.792 1.00 97.38 84 ARG A O 1
ATOM 641 N N . ALA A 1 85 ? -6.268 -4.129 1.121 1.00 95.06 85 ALA A N 1
ATOM 642 C CA . ALA A 1 85 ? -5.347 -4.673 2.116 1.00 95.06 85 ALA A CA 1
ATOM 643 C C . ALA A 1 85 ? -3.946 -4.883 1.517 1.00 95.06 85 ALA A C 1
ATOM 645 O O . ALA A 1 85 ? -2.938 -4.503 2.111 1.00 95.06 85 ALA A O 1
ATOM 646 N N . GLY A 1 86 ? -3.891 -5.446 0.312 1.00 95.25 86 GLY A N 1
ATOM 647 C CA . GLY A 1 86 ? -2.679 -5.620 -0.475 1.00 95.25 86 GLY A CA 1
ATOM 648 C C . GLY A 1 86 ? -1.931 -4.323 -0.755 1.00 95.25 86 GLY A C 1
ATOM 649 O O . GLY A 1 86 ? -0.727 -4.224 -0.509 1.00 95.25 86 GLY A O 1
ATOM 650 N N . ALA A 1 87 ? -2.660 -3.306 -1.213 1.00 96.88 87 ALA A N 1
ATOM 651 C CA . ALA A 1 87 ? -2.131 -1.985 -1.501 1.00 96.88 87 ALA A CA 1
ATOM 652 C C . ALA A 1 87 ? -1.552 -1.333 -0.246 1.00 96.88 87 ALA A C 1
ATOM 654 O O . ALA A 1 87 ? -0.474 -0.752 -0.320 1.00 96.88 87 ALA A O 1
ATOM 655 N N . ALA A 1 88 ? -2.204 -1.491 0.909 1.00 95.19 88 ALA A N 1
ATOM 656 C CA . ALA A 1 88 ? -1.692 -0.985 2.178 1.00 95.19 88 ALA A CA 1
ATOM 657 C C . ALA A 1 88 ? -0.350 -1.619 2.573 1.00 95.19 88 ALA A C 1
ATOM 659 O O . ALA A 1 88 ? 0.589 -0.907 2.933 1.00 95.19 88 ALA A O 1
ATOM 660 N N . ASN A 1 89 ? -0.211 -2.939 2.417 1.00 93.00 89 ASN A N 1
ATOM 661 C CA . ASN A 1 89 ? 1.063 -3.619 2.673 1.00 93.00 89 ASN A CA 1
ATOM 662 C C . ASN A 1 89 ? 2.149 -3.196 1.669 1.00 93.00 89 ASN A C 1
ATOM 664 O O . ASN A 1 89 ? 3.296 -2.964 2.044 1.00 93.00 89 ASN A O 1
ATOM 668 N N . ALA A 1 90 ? 1.802 -3.087 0.384 1.00 95.12 90 ALA A N 1
ATOM 669 C CA . ALA A 1 90 ? 2.727 -2.657 -0.663 1.00 95.12 90 ALA A CA 1
ATOM 670 C C . ALA A 1 90 ? 3.156 -1.188 -0.497 1.00 95.12 90 ALA A C 1
ATOM 672 O O . ALA A 1 90 ? 4.302 -0.839 -0.786 1.00 95.12 90 ALA A O 1
ATOM 673 N N . TRP A 1 91 ? 2.269 -0.327 0.007 1.00 95.50 91 TRP A N 1
ATOM 674 C CA . TRP A 1 91 ? 2.545 1.092 0.212 1.00 95.50 91 TRP A CA 1
ATOM 675 C C . TRP A 1 91 ? 3.721 1.308 1.158 1.00 95.50 91 TRP A C 1
ATOM 677 O O . TRP A 1 91 ? 4.624 2.075 0.822 1.00 95.50 91 TRP A O 1
ATOM 687 N N . TYR A 1 92 ? 3.768 0.585 2.282 1.00 87.44 92 TYR A N 1
ATOM 688 C CA . TYR A 1 92 ? 4.893 0.632 3.222 1.00 87.44 92 TYR A CA 1
ATOM 689 C C . TYR A 1 92 ? 6.235 0.403 2.512 1.00 87.44 92 TYR A C 1
ATOM 691 O O . TYR A 1 92 ? 7.142 1.233 2.587 1.00 87.44 92 TYR A O 1
ATOM 699 N N . TRP A 1 93 ? 6.328 -0.675 1.734 1.00 88.12 93 TRP A N 1
ATOM 700 C CA . TRP A 1 93 ? 7.547 -1.038 1.016 1.00 88.12 93 TRP A CA 1
ATOM 701 C C . TRP A 1 93 ? 7.897 -0.070 -0.120 1.00 88.12 93 TRP A C 1
ATOM 703 O O . TRP A 1 93 ? 9.075 0.081 -0.432 1.00 88.12 93 TRP A O 1
ATOM 713 N N . SER A 1 94 ? 6.911 0.622 -0.700 1.00 90.88 94 SER A N 1
ATOM 714 C CA . SER A 1 94 ? 7.129 1.571 -1.806 1.00 90.88 94 SER A CA 1
ATOM 715 C C . SER A 1 94 ? 7.934 2.820 -1.423 1.00 90.88 94 SER A C 1
ATOM 717 O O . SER A 1 94 ? 8.357 3.558 -2.305 1.00 90.88 94 SER A O 1
ATOM 719 N N . HIS A 1 95 ? 8.128 3.073 -0.124 1.00 84.31 95 HIS A N 1
ATOM 720 C CA . HIS A 1 95 ? 8.926 4.196 0.386 1.00 84.31 95 HIS A CA 1
ATOM 721 C C . HIS A 1 95 ? 10.385 3.824 0.630 1.00 84.31 95 HIS A C 1
ATOM 723 O O . HIS A 1 95 ? 11.207 4.711 0.860 1.00 84.31 95 HIS A O 1
ATOM 729 N N . LEU A 1 96 ? 10.704 2.529 0.648 1.00 80.81 96 LEU A N 1
ATOM 730 C CA . LEU A 1 96 ? 12.062 2.090 0.911 1.00 80.81 96 LEU A CA 1
ATOM 731 C C . LEU A 1 96 ? 12.897 2.179 -0.368 1.00 80.81 96 LEU A C 1
ATOM 733 O O . LEU A 1 96 ? 12.400 1.819 -1.438 1.00 80.81 96 LEU A O 1
ATOM 737 N N . PRO A 1 97 ? 14.171 2.597 -0.264 1.00 76.38 97 PRO A N 1
ATOM 738 C CA . PRO A 1 97 ? 15.078 2.580 -1.398 1.00 76.38 97 PRO A CA 1
ATOM 739 C C . PRO A 1 97 ? 15.152 1.188 -2.025 1.00 76.38 97 PRO A C 1
ATOM 741 O O . PRO A 1 97 ? 15.213 0.167 -1.323 1.00 76.38 97 PRO A O 1
ATOM 744 N N . LEU A 1 98 ? 15.188 1.155 -3.356 1.00 79.94 98 LEU A N 1
ATOM 745 C CA . LEU A 1 98 ? 15.551 -0.056 -4.072 1.00 79.94 98 LEU A CA 1
ATOM 746 C C . LEU A 1 98 ? 16.978 -0.474 -3.686 1.00 79.94 98 LEU A C 1
ATOM 748 O O . LEU A 1 98 ? 17.848 0.391 -3.580 1.00 79.94 98 LEU A O 1
ATOM 752 N N . PRO A 1 99 ? 17.249 -1.778 -3.495 1.00 78.88 99 PRO A N 1
ATOM 753 C CA . PRO A 1 99 ? 18.617 -2.265 -3.379 1.00 78.88 99 PRO A CA 1
ATOM 754 C C . PRO A 1 99 ? 19.289 -2.092 -4.743 1.00 78.88 99 PRO A C 1
ATOM 756 O O . PRO A 1 99 ? 19.035 -2.887 -5.655 1.00 78.88 99 PRO A O 1
ATOM 759 N N . VAL A 1 100 ? 20.068 -1.016 -4.885 1.00 70.12 100 VAL A N 1
ATOM 760 C CA . VAL A 1 100 ? 20.636 -0.570 -6.163 1.00 70.12 100 VAL A CA 1
ATOM 761 C C . VAL A 1 100 ? 21.414 -1.709 -6.804 1.00 70.12 100 VAL A C 1
ATOM 763 O O . VAL A 1 100 ? 21.160 -2.003 -7.964 1.00 70.12 100 VAL A O 1
ATOM 766 N N . GLU A 1 101 ? 22.192 -2.461 -6.020 1.00 82.50 101 GLU A N 1
ATOM 767 C CA . GLU A 1 101 ? 23.080 -3.542 -6.474 1.00 82.50 101 GLU A CA 1
ATOM 768 C C . GLU A 1 101 ? 22.353 -4.642 -7.259 1.00 82.50 101 GLU A C 1
ATOM 770 O O . GLU A 1 101 ? 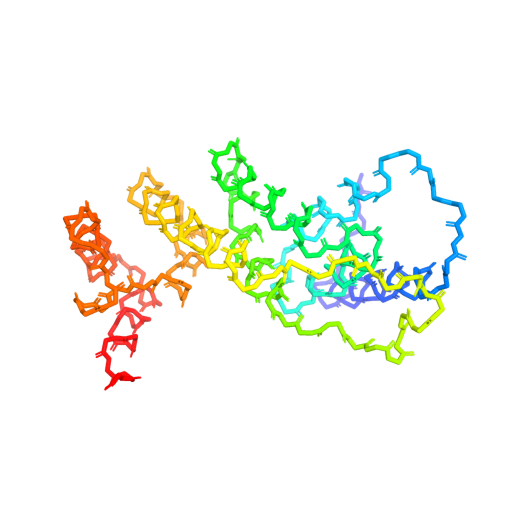22.920 -5.308 -8.123 1.00 82.50 101 GLU A O 1
ATOM 775 N N . LYS A 1 102 ? 21.067 -4.861 -6.967 1.00 82.12 102 LYS A N 1
ATOM 776 C CA . LYS A 1 102 ? 20.262 -5.906 -7.619 1.00 82.12 102 LYS A CA 1
ATOM 777 C C . LYS A 1 102 ? 19.650 -5.457 -8.939 1.00 82.12 102 LYS A C 1
ATOM 779 O O . LYS A 1 102 ? 19.261 -6.307 -9.738 1.00 82.12 102 LYS A O 1
ATOM 784 N N . PHE A 1 103 ? 19.533 -4.149 -9.138 1.00 83.56 103 PHE A N 1
ATOM 785 C CA . PHE A 1 103 ? 18.881 -3.537 -10.290 1.00 83.56 103 PHE A CA 1
ATOM 786 C C . PHE A 1 103 ? 19.796 -2.528 -11.001 1.00 83.56 103 PHE A C 1
ATOM 788 O O . PHE A 1 103 ? 19.300 -1.747 -11.800 1.00 83.56 103 PHE A O 1
ATOM 795 N N . GLU A 1 104 ? 21.116 -2.569 -10.773 1.00 81.81 104 GLU A N 1
ATOM 796 C CA . GLU A 1 104 ? 22.116 -1.666 -11.381 1.00 81.81 104 GLU A CA 1
ATOM 797 C C . GLU A 1 104 ? 22.033 -1.605 -12.906 1.00 81.81 104 GLU A C 1
ATOM 799 O O . GLU A 1 104 ? 22.305 -0.573 -13.511 1.00 81.81 104 GLU A O 1
ATOM 804 N N . ALA A 1 105 ? 21.655 -2.718 -13.536 1.00 84.62 105 ALA A N 1
ATOM 805 C CA . ALA A 1 105 ? 21.522 -2.791 -14.980 1.00 84.62 105 ALA A CA 1
ATOM 806 C C . ALA A 1 105 ? 20.289 -2.024 -15.499 1.00 84.62 105 ALA A C 1
ATOM 808 O O . ALA A 1 105 ? 20.264 -1.640 -16.667 1.00 84.62 105 ALA A O 1
ATOM 809 N N . TRP A 1 106 ? 19.270 -1.789 -14.662 1.00 82.62 106 TRP A N 1
ATOM 810 C CA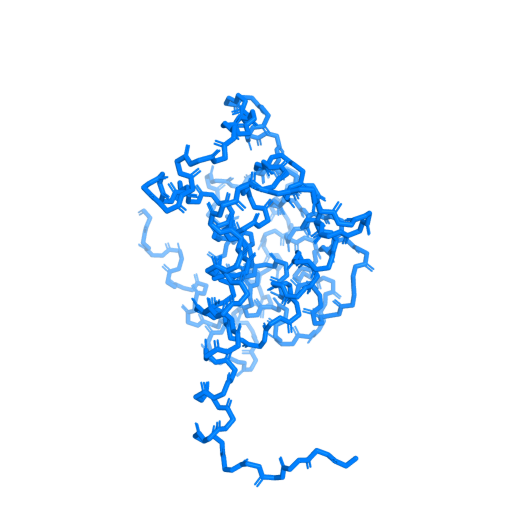 . TRP A 1 106 ? 18.112 -0.975 -15.030 1.00 82.62 106 TRP A CA 1
ATOM 811 C C . TRP A 1 106 ? 18.479 0.503 -15.101 1.00 82.62 106 TRP A C 1
ATOM 813 O O . TRP A 1 106 ? 19.153 1.012 -14.205 1.00 82.62 106 TRP A O 1
ATOM 823 N N . PRO A 1 107 ? 17.988 1.231 -16.123 1.00 81.19 107 PRO A N 1
ATOM 824 C CA . PRO A 1 107 ? 18.038 2.680 -16.095 1.00 81.19 107 PRO A CA 1
ATOM 825 C C . PRO A 1 107 ? 17.389 3.176 -14.799 1.00 81.19 107 PRO A C 1
ATOM 827 O O . PRO A 1 107 ? 16.304 2.693 -14.455 1.00 81.19 107 PRO A O 1
ATOM 830 N N . PRO A 1 108 ? 18.011 4.126 -14.081 1.00 76.56 108 PRO A N 1
ATOM 831 C CA . PRO A 1 108 ? 17.415 4.662 -12.871 1.00 76.56 108 PRO A CA 1
ATOM 832 C C . PRO A 1 108 ? 16.059 5.266 -13.227 1.00 76.56 108 PRO A C 1
ATOM 834 O O . PRO A 1 108 ? 15.962 6.187 -14.044 1.00 76.56 108 PRO A O 1
ATOM 837 N N . ALA A 1 109 ? 14.999 4.728 -12.629 1.00 78.06 109 ALA A N 1
ATOM 838 C CA . ALA A 1 109 ? 13.684 5.314 -12.777 1.00 78.06 109 ALA A CA 1
ATOM 839 C C . ALA A 1 109 ? 13.693 6.715 -12.137 1.00 78.06 109 ALA A C 1
ATOM 841 O O . ALA A 1 109 ? 14.315 6.901 -11.087 1.00 78.06 109 ALA A O 1
ATOM 842 N N . PRO A 1 110 ? 13.019 7.717 -12.730 1.00 77.38 110 PRO A N 1
ATOM 843 C CA . PRO A 1 110 ? 12.943 9.038 -12.128 1.00 77.38 110 PRO A CA 1
ATOM 844 C C . PRO A 1 110 ? 12.312 8.962 -10.736 1.00 77.38 110 PRO A C 1
ATOM 846 O O . PRO A 1 110 ? 11.128 8.646 -10.588 1.00 77.38 110 PRO A O 1
ATOM 849 N N . GLU A 1 111 ? 13.100 9.271 -9.710 1.00 83.50 111 GLU A N 1
ATOM 850 C CA . GLU A 1 111 ? 12.573 9.390 -8.358 1.00 83.50 111 GLU A CA 1
ATOM 851 C C . GLU A 1 111 ? 11.759 10.687 -8.234 1.00 83.50 111 GLU A C 1
ATOM 853 O O . GLU A 1 111 ? 12.197 11.746 -8.701 1.00 83.50 111 GLU A O 1
ATOM 858 N N . PRO A 1 112 ? 10.574 10.658 -7.596 1.00 88.50 112 PRO A N 1
ATOM 859 C CA . PRO A 1 112 ? 9.799 11.865 -7.356 1.00 88.50 112 PRO A CA 1
ATOM 860 C C . PRO A 1 112 ? 10.626 12.884 -6.573 1.00 88.50 112 PRO A C 1
ATOM 862 O O . PRO A 1 112 ? 11.375 12.531 -5.668 1.00 88.50 112 PRO A O 1
ATOM 865 N N . ASN A 1 113 ? 10.463 14.174 -6.854 1.00 92.44 113 ASN A N 1
ATOM 866 C CA . ASN A 1 113 ? 11.024 15.196 -5.971 1.00 92.44 113 ASN A CA 1
ATOM 867 C C . ASN A 1 113 ? 10.285 15.218 -4.613 1.00 92.44 113 ASN A C 1
ATOM 869 O O . ASN A 1 113 ? 9.241 14.582 -4.431 1.00 92.44 113 ASN A O 1
ATOM 873 N N . ALA A 1 114 ? 10.817 15.967 -3.643 1.00 92.62 114 ALA A N 1
ATOM 874 C CA . ALA A 1 114 ? 10.238 16.050 -2.300 1.00 92.62 114 ALA A CA 1
ATOM 875 C C . ALA A 1 114 ? 8.771 16.529 -2.294 1.00 92.62 114 ALA A C 1
ATOM 877 O O . ALA A 1 114 ? 7.965 16.006 -1.526 1.00 92.62 114 ALA A O 1
ATOM 878 N N . GLY A 1 115 ? 8.406 17.464 -3.178 1.00 96.06 115 GLY A N 1
ATOM 879 C CA . GLY A 1 115 ? 7.036 17.969 -3.302 1.00 96.06 115 GLY A CA 1
ATOM 880 C C . GLY A 1 115 ? 6.055 16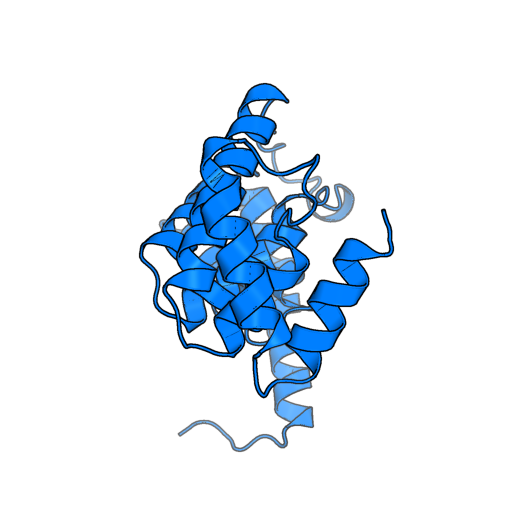.899 -3.782 1.00 96.06 115 GLY A C 1
ATOM 881 O O . GLY A 1 115 ? 4.998 16.719 -3.178 1.00 96.06 115 GLY A O 1
ATOM 882 N N . VAL A 1 116 ? 6.436 16.133 -4.810 1.00 94.56 116 VAL A N 1
ATOM 883 C CA . VAL A 1 116 ? 5.630 15.015 -5.329 1.00 94.56 116 VAL A CA 1
ATOM 884 C C . VAL A 1 116 ? 5.494 13.910 -4.281 1.00 94.56 116 VAL A C 1
ATOM 886 O O . VAL A 1 116 ? 4.387 13.422 -4.062 1.00 94.56 116 VAL A O 1
ATOM 889 N N . ARG A 1 117 ? 6.579 13.556 -3.576 1.00 94.06 117 ARG A N 1
ATOM 890 C CA . ARG A 1 117 ? 6.521 12.589 -2.463 1.00 94.06 117 ARG A CA 1
ATOM 891 C C . ARG A 1 117 ? 5.548 13.034 -1.376 1.00 94.06 117 ARG A C 1
ATOM 893 O O . ARG A 1 117 ? 4.687 12.260 -0.969 1.00 94.06 117 ARG A O 1
ATOM 900 N N . ALA A 1 118 ? 5.649 14.289 -0.940 1.00 93.94 118 ALA A N 1
ATOM 901 C CA . ALA A 1 118 ? 4.763 14.834 0.081 1.00 93.94 118 ALA A CA 1
ATOM 902 C C . ALA A 1 118 ? 3.296 14.846 -0.381 1.00 93.94 118 ALA A C 1
ATOM 904 O O . ALA A 1 118 ? 2.403 14.552 0.409 1.00 93.94 118 ALA A O 1
ATOM 905 N N . GLN A 1 119 ? 3.032 15.152 -1.655 1.00 96.25 119 GLN A N 1
ATOM 906 C CA . GLN A 1 119 ? 1.684 15.102 -2.219 1.00 96.25 119 GLN A CA 1
ATOM 907 C C . GLN A 1 119 ? 1.112 13.679 -2.228 1.00 96.25 119 GLN A C 1
ATOM 909 O O . GLN A 1 119 ? -0.002 13.488 -1.746 1.00 96.25 119 GLN A O 1
ATOM 914 N N . LEU A 1 120 ? 1.861 12.696 -2.740 1.00 96.56 120 LEU A N 1
ATOM 915 C CA . LEU A 1 120 ? 1.430 11.293 -2.779 1.00 96.56 120 LEU A CA 1
ATOM 916 C C . LEU A 1 120 ? 1.171 10.757 -1.368 1.00 96.56 120 LEU A C 1
ATOM 918 O O . LEU A 1 120 ? 0.164 10.094 -1.135 1.00 96.56 120 LEU A O 1
ATOM 922 N N . HIS A 1 121 ? 2.029 11.112 -0.409 1.00 95.06 121 HIS A N 1
ATOM 923 C CA . HIS A 1 121 ? 1.842 10.735 0.987 1.00 95.06 121 HIS A CA 1
ATOM 924 C C . HIS A 1 121 ? 0.579 11.352 1.602 1.00 95.06 121 HIS A C 1
ATOM 926 O O . HIS A 1 121 ? -0.177 10.645 2.263 1.00 95.06 121 HIS A O 1
ATOM 932 N N . ARG A 1 122 ? 0.303 12.643 1.360 1.00 95.75 122 ARG A N 1
ATOM 933 C CA . ARG A 1 122 ? -0.937 13.284 1.838 1.00 95.75 122 ARG A CA 1
ATOM 934 C C . ARG A 1 122 ? -2.183 12.632 1.243 1.00 95.75 122 ARG A C 1
ATOM 936 O O . ARG A 1 122 ? -3.096 12.310 1.993 1.00 95.75 122 ARG A O 1
ATOM 943 N N . GLN A 1 123 ? -2.187 12.398 -0.071 1.00 97.31 123 GLN A N 1
ATOM 944 C CA . GLN A 1 123 ? -3.292 11.717 -0.756 1.00 97.31 123 GLN A CA 1
ATOM 945 C C . GLN A 1 123 ? -3.538 10.327 -0.169 1.00 97.31 123 GLN A C 1
ATOM 947 O O . GLN A 1 123 ? -4.683 9.949 0.064 1.00 97.31 123 GLN A O 1
ATOM 952 N N . TRP A 1 124 ? -2.465 9.588 0.119 1.00 97.75 124 TRP A N 1
ATOM 953 C CA . TRP A 1 124 ? -2.577 8.281 0.751 1.00 97.75 124 TRP A CA 1
ATOM 954 C C . TRP A 1 124 ? -3.168 8.364 2.152 1.00 97.75 124 TRP A C 1
ATOM 956 O O . TRP A 1 124 ? -4.093 7.618 2.447 1.00 97.75 124 TRP A O 1
ATOM 966 N N . GLN A 1 125 ? -2.666 9.259 3.008 1.00 96.69 125 GLN A N 1
ATOM 967 C CA . GLN A 1 125 ? -3.171 9.397 4.378 1.00 96.69 125 GLN A CA 1
ATOM 968 C C . GLN A 1 125 ? -4.664 9.725 4.401 1.00 96.69 125 GLN A C 1
ATOM 970 O O . GLN A 1 125 ? -5.422 9.092 5.131 1.00 96.69 125 GLN A O 1
ATOM 975 N N . GLU A 1 126 ? -5.094 10.666 3.563 1.00 97.50 126 GLU A N 1
ATOM 976 C CA . GLU A 1 126 ? -6.502 11.031 3.427 1.00 97.50 126 GLU A CA 1
ATOM 977 C C . GLU A 1 126 ? -7.355 9.833 2.984 1.00 97.50 126 GLU A C 1
ATOM 979 O O . GLU A 1 126 ? -8.295 9.447 3.683 1.00 97.50 126 GLU A O 1
ATOM 984 N N . GLN A 1 127 ? -6.991 9.176 1.878 1.00 97.94 127 GLN A N 1
ATOM 985 C CA . GLN A 1 127 ? -7.743 8.025 1.373 1.00 97.94 127 GLN A CA 1
ATOM 986 C C . GLN A 1 127 ? -7.742 6.847 2.351 1.00 97.94 127 GLN A C 1
ATOM 988 O O . GLN A 1 127 ? -8.769 6.196 2.522 1.00 97.94 127 GLN A O 1
ATOM 993 N N . ALA A 1 128 ? -6.621 6.577 3.019 1.00 97.94 128 ALA A N 1
ATOM 994 C CA . ALA A 1 128 ? -6.479 5.471 3.958 1.00 97.94 128 ALA A CA 1
ATOM 995 C C . ALA A 1 128 ? -7.327 5.675 5.221 1.00 97.94 128 ALA A C 1
ATOM 997 O O . ALA A 1 128 ? -7.957 4.723 5.685 1.00 97.94 128 ALA A O 1
ATOM 998 N N . LEU A 1 129 ? -7.398 6.905 5.747 1.00 97.75 129 LEU A N 1
ATOM 999 C CA . LEU A 1 129 ? -8.285 7.253 6.861 1.00 97.75 129 LEU A CA 1
ATOM 1000 C C . LEU A 1 129 ? -9.753 7.015 6.487 1.00 97.75 129 LEU A C 1
ATOM 1002 O O . LEU A 1 129 ? -10.475 6.330 7.215 1.00 97.75 129 LEU A O 1
ATOM 1006 N N . HIS A 1 130 ? -10.184 7.523 5.330 1.00 97.88 130 HIS A N 1
ATOM 1007 C CA . HIS A 1 130 ? -11.551 7.326 4.849 1.00 97.88 130 HIS A CA 1
ATOM 1008 C C . HIS A 1 130 ? -11.864 5.850 4.570 1.00 97.88 130 HIS A C 1
ATOM 1010 O O . HIS A 1 130 ? -12.913 5.357 4.987 1.00 97.88 130 HIS A O 1
ATOM 1016 N N . ALA A 1 131 ? -10.945 5.120 3.934 1.00 97.81 131 ALA A N 1
ATOM 1017 C CA . ALA A 1 131 ? -11.098 3.696 3.648 1.00 97.81 131 ALA A CA 1
ATOM 1018 C C . ALA A 1 131 ? -11.219 2.859 4.930 1.00 97.81 131 ALA A C 1
ATOM 1020 O O . ALA A 1 131 ? -12.056 1.958 4.990 1.00 97.81 131 ALA A O 1
ATOM 1021 N N . PHE A 1 132 ? -10.440 3.173 5.972 1.00 98.12 132 PHE A N 1
ATOM 1022 C CA . PHE A 1 132 ? -10.515 2.475 7.257 1.00 98.12 132 PHE A CA 1
ATOM 1023 C C . PHE A 1 132 ? -11.892 2.627 7.916 1.00 98.12 132 PHE A C 1
ATOM 1025 O O . PHE A 1 132 ? -12.440 1.652 8.434 1.00 98.12 132 PHE A O 1
ATOM 1032 N N . VAL A 1 133 ? -12.447 3.843 7.904 1.00 97.88 133 VAL A N 1
ATOM 1033 C CA . VAL A 1 133 ? -13.774 4.120 8.473 1.00 97.88 133 VAL A CA 1
ATOM 1034 C C . VAL A 1 133 ? -14.873 3.437 7.658 1.00 97.88 133 VAL A C 1
ATOM 1036 O O . VAL A 1 133 ? -15.793 2.864 8.240 1.00 97.88 133 VAL A O 1
ATOM 1039 N N . ALA A 1 134 ? -14.773 3.477 6.328 1.00 96.69 134 ALA A N 1
ATOM 1040 C CA . ALA A 1 134 ? -15.804 2.966 5.428 1.00 96.69 134 ALA A CA 1
ATOM 1041 C C . ALA A 1 134 ? -15.879 1.430 5.372 1.00 96.69 134 ALA A C 1
ATOM 1043 O O . ALA A 1 134 ? -16.948 0.882 5.114 1.00 96.69 134 ALA A O 1
ATOM 1044 N N . THR A 1 135 ? -14.767 0.723 5.590 1.00 96.44 135 THR A N 1
ATOM 1045 C CA . THR A 1 135 ? -14.733 -0.744 5.503 1.00 96.44 135 THR A CA 1
ATOM 1046 C C . THR A 1 135 ? -15.075 -1.420 6.829 1.00 96.44 135 THR A C 1
ATOM 1048 O O . THR A 1 135 ? -14.702 -0.949 7.906 1.00 96.44 135 THR A O 1
ATOM 1051 N N . THR A 1 136 ? -15.737 -2.575 6.758 1.00 95.62 136 THR A N 1
ATOM 1052 C CA . THR A 1 136 ? -15.885 -3.529 7.870 1.00 95.62 136 THR A CA 1
ATOM 1053 C C . THR A 1 136 ? -14.921 -4.709 7.761 1.00 95.62 136 THR A C 1
ATOM 1055 O O . THR A 1 136 ? -14.866 -5.525 8.681 1.00 95.62 136 THR A O 1
ATOM 1058 N N . ASP A 1 137 ? -14.162 -4.813 6.666 1.00 96.31 137 ASP A N 1
ATOM 1059 C CA . ASP A 1 137 ? -13.224 -5.910 6.460 1.00 96.31 137 ASP A CA 1
ATOM 1060 C C . ASP A 1 137 ? -12.052 -5.816 7.447 1.00 96.31 137 ASP A C 1
ATOM 1062 O O . ASP A 1 137 ? -11.314 -4.825 7.529 1.00 96.31 137 ASP A O 1
ATOM 1066 N N . MET A 1 138 ? -11.881 -6.883 8.227 1.00 95.50 138 MET A N 1
ATOM 1067 C CA . MET A 1 138 ? -10.869 -6.949 9.277 1.00 95.50 138 MET A CA 1
ATOM 1068 C C . MET A 1 138 ? -9.449 -6.897 8.704 1.00 95.50 138 MET A C 1
ATOM 1070 O O . MET A 1 138 ? -8.568 -6.287 9.313 1.00 95.50 138 MET A O 1
ATOM 1074 N N . ARG A 1 139 ? -9.198 -7.524 7.549 1.00 93.44 139 ARG A N 1
ATOM 1075 C CA . ARG A 1 139 ? -7.862 -7.567 6.947 1.00 93.44 139 ARG A CA 1
ATOM 1076 C C . ARG A 1 139 ? -7.467 -6.185 6.439 1.00 93.44 139 ARG A C 1
ATOM 1078 O O . ARG A 1 139 ? -6.351 -5.753 6.716 1.00 93.44 139 ARG A O 1
ATOM 1085 N N . VAL A 1 140 ? -8.379 -5.470 5.782 1.00 95.69 140 VAL A N 1
ATOM 1086 C CA . VAL A 1 140 ? -8.156 -4.085 5.346 1.00 95.69 140 VAL A CA 1
ATOM 1087 C C . VAL A 1 140 ? -7.821 -3.199 6.544 1.00 95.69 140 VAL A C 1
ATOM 1089 O O . VAL A 1 140 ? -6.797 -2.515 6.526 1.00 95.69 140 VAL A O 1
ATOM 1092 N N . ARG A 1 141 ? -8.605 -3.269 7.629 1.00 96.88 141 ARG A N 1
ATOM 1093 C CA . ARG A 1 141 ? -8.331 -2.499 8.856 1.00 96.88 141 ARG A CA 1
ATOM 1094 C C . ARG A 1 141 ? -6.957 -2.810 9.449 1.00 96.88 141 ARG A C 1
ATOM 1096 O O . ARG A 1 141 ? -6.216 -1.885 9.776 1.00 96.88 141 ARG A O 1
ATOM 1103 N N . ARG A 1 142 ? -6.592 -4.093 9.555 1.00 95.12 142 ARG A N 1
ATOM 1104 C CA . ARG A 1 142 ? -5.279 -4.520 10.074 1.00 95.12 142 ARG A CA 1
ATOM 1105 C C . ARG A 1 142 ? -4.118 -4.008 9.229 1.00 95.12 142 ARG A C 1
ATOM 1107 O O . ARG A 1 142 ? -3.100 -3.633 9.795 1.00 95.12 142 ARG A O 1
ATOM 1114 N N . CYS A 1 143 ? -4.266 -3.994 7.907 1.00 94.06 143 CYS A N 1
ATOM 1115 C CA . CYS A 1 143 ? -3.210 -3.550 7.001 1.00 94.06 143 CYS A CA 1
ATOM 1116 C C . CYS A 1 143 ? -3.084 -2.021 6.936 1.00 94.06 143 CYS A C 1
ATOM 1118 O O . CYS A 1 143 ? -1.973 -1.516 6.803 1.00 94.06 143 CYS A O 1
ATOM 1120 N N . LEU A 1 144 ? -4.188 -1.275 7.047 1.00 96.00 144 LEU A N 1
ATOM 1121 C CA . LEU A 1 144 ? -4.156 0.191 7.011 1.00 96.00 144 LEU A CA 1
ATOM 1122 C C . LEU A 1 144 ? -3.648 0.797 8.320 1.00 96.00 144 LEU A C 1
ATOM 1124 O O . LEU A 1 144 ? -2.805 1.692 8.279 1.00 96.00 144 LEU A O 1
ATOM 1128 N N . LEU A 1 145 ? -4.137 0.310 9.470 1.00 95.75 145 LEU A N 1
ATOM 1129 C CA . LEU A 1 145 ? -3.923 0.948 10.774 1.00 95.75 145 LEU A CA 1
ATOM 1130 C C . LEU A 1 145 ? -2.452 1.302 11.063 1.00 95.75 145 LEU A C 1
ATOM 1132 O O . LEU A 1 145 ? -2.206 2.453 11.419 1.00 95.75 145 LEU A O 1
ATOM 1136 N N . PRO A 1 146 ? -1.461 0.406 10.858 1.00 93.00 146 PRO A N 1
ATOM 1137 C CA . PRO A 1 146 ? -0.057 0.700 11.154 1.00 93.00 146 PRO A CA 1
ATOM 1138 C C . PRO A 1 146 ? 0.525 1.898 10.394 1.00 93.00 146 PRO A C 1
ATOM 1140 O O . PRO A 1 146 ? 1.465 2.520 10.884 1.00 93.00 146 PRO A O 1
ATOM 1143 N N . GLY A 1 147 ? -0.018 2.219 9.215 1.00 91.94 147 GLY A N 1
ATOM 1144 C CA . GLY A 1 147 ? 0.457 3.303 8.356 1.00 91.94 147 GLY A CA 1
ATOM 1145 C C . GLY A 1 147 ? -0.287 4.631 8.520 1.00 91.94 147 GLY A C 1
ATOM 1146 O O . GLY A 1 147 ? 0.096 5.602 7.867 1.00 91.94 147 GLY A O 1
ATOM 1147 N N . LEU A 1 148 ? -1.341 4.689 9.340 1.00 94.31 148 LEU A N 1
ATOM 1148 C CA . LEU A 1 148 ? -2.131 5.905 9.540 1.00 94.31 148 LEU A CA 1
ATOM 1149 C C . LEU A 1 148 ? -1.438 6.868 10.507 1.00 94.31 148 LEU A C 1
ATOM 1151 O O . LEU A 1 148 ? -1.045 6.494 11.613 1.00 94.31 148 LEU A O 1
ATOM 1155 N N . ALA A 1 149 ? -1.356 8.138 10.120 1.00 91.31 149 ALA A N 1
ATOM 1156 C CA . ALA A 1 149 ? -1.011 9.212 11.039 1.00 91.31 149 ALA A CA 1
ATOM 1157 C C . ALA A 1 149 ? -2.227 9.506 11.932 1.00 91.31 149 ALA A C 1
ATOM 1159 O O . ALA A 1 149 ? -3.175 10.143 11.488 1.00 91.31 149 ALA A O 1
ATOM 1160 N N . LEU A 1 150 ? -2.220 9.016 13.176 1.00 91.88 150 LEU A N 1
ATOM 1161 C CA . LEU A 1 150 ? -3.335 9.186 14.127 1.00 91.88 150 LEU A CA 1
ATOM 1162 C C . LEU A 1 150 ? -3.032 10.149 15.279 1.00 91.88 150 LEU A C 1
ATOM 1164 O O . LEU A 1 150 ? -3.900 10.409 16.113 1.00 91.88 150 LEU A O 1
ATOM 1168 N N . ARG A 1 151 ? -1.812 10.688 15.340 1.00 87.12 151 ARG A N 1
ATOM 1169 C CA . ARG A 1 151 ? -1.446 11.653 16.375 1.00 87.12 151 ARG A CA 1
ATOM 1170 C C . ARG A 1 151 ? -2.092 13.022 16.105 1.00 87.12 151 ARG A C 1
ATOM 1172 O O . ARG A 1 151 ? -2.076 13.467 14.955 1.00 87.12 151 ARG A O 1
ATOM 1179 N N . PRO A 1 152 ? -2.590 13.734 17.132 1.00 82.94 152 PRO A N 1
ATOM 1180 C CA . PRO A 1 152 ? -3.262 15.025 16.947 1.00 82.94 152 PRO A CA 1
ATOM 1181 C C . PRO A 1 152 ? -2.422 16.103 16.243 1.00 82.94 152 PRO A C 1
ATOM 1183 O O . PRO A 1 152 ? -2.973 16.949 15.539 1.00 82.94 152 PRO A O 1
ATOM 1186 N N . ASP A 1 153 ? -1.102 16.074 16.430 1.00 86.50 153 ASP A N 1
ATOM 1187 C CA . ASP A 1 153 ? -0.131 16.997 15.833 1.00 86.50 153 ASP A CA 1
ATOM 1188 C C . ASP A 1 153 ? 0.216 16.654 14.375 1.00 86.50 153 ASP A C 1
ATOM 1190 O O . ASP A 1 153 ? 0.537 17.548 13.594 1.00 86.50 153 ASP A O 1
ATOM 1194 N N . ALA A 1 154 ? 0.101 15.381 13.988 1.00 86.50 154 ALA A N 1
ATOM 1195 C CA . ALA A 1 154 ? 0.370 14.909 12.630 1.00 86.50 154 ALA A CA 1
ATOM 1196 C C . ALA A 1 154 ? -0.863 14.955 11.705 1.00 86.50 154 ALA A C 1
ATOM 1198 O O . ALA A 1 154 ? -0.713 14.938 10.482 1.00 86.50 154 ALA A O 1
ATOM 1199 N N . VAL A 1 155 ? -2.078 15.000 12.266 1.00 89.38 155 VAL A N 1
ATOM 1200 C CA . VAL A 1 155 ? -3.333 14.978 11.497 1.00 89.38 155 VAL A CA 1
ATOM 1201 C C . VAL A 1 155 ? -3.733 16.393 11.044 1.00 89.38 155 VAL A C 1
ATOM 1203 O O . VAL A 1 155 ? -3.976 17.268 11.888 1.00 89.38 155 VAL A O 1
ATOM 1206 N N . PRO A 1 156 ? -3.890 16.637 9.725 1.00 91.19 156 PRO A N 1
ATOM 1207 C CA . PRO A 1 156 ? -4.406 17.903 9.209 1.00 91.19 156 PRO A CA 1
ATOM 1208 C C . PRO A 1 156 ? -5.775 18.262 9.811 1.00 91.19 156 PRO A C 1
ATOM 1210 O O . PRO A 1 156 ? -6.603 17.366 9.984 1.00 91.19 156 PRO A O 1
ATOM 1213 N N . PRO A 1 157 ? -6.081 19.551 10.068 1.00 92.75 157 PRO A N 1
ATOM 1214 C CA . PRO A 1 157 ? -7.321 19.954 10.739 1.00 92.75 157 PRO A CA 1
ATOM 1215 C C . PRO A 1 157 ? -8.605 19.364 10.142 1.00 92.75 157 PRO A C 1
ATOM 1217 O O . PRO A 1 157 ? -9.465 18.907 10.888 1.00 92.75 157 PRO A O 1
ATOM 1220 N N . HIS A 1 158 ? -8.705 19.303 8.811 1.00 92.94 158 HIS A N 1
ATOM 1221 C CA . HIS A 1 158 ? -9.879 18.771 8.109 1.00 92.94 158 HIS A CA 1
ATOM 1222 C C . HIS A 1 158 ? -10.044 17.244 8.233 1.00 92.94 158 HIS A C 1
ATOM 1224 O O . HIS A 1 158 ? -11.137 16.739 8.000 1.00 92.94 158 HIS A O 1
ATOM 1230 N N . LEU A 1 159 ? -9.002 16.508 8.640 1.00 95.56 159 LEU A N 1
ATOM 1231 C CA . LEU A 1 159 ? -9.037 15.050 8.827 1.00 95.56 159 LEU A CA 1
ATOM 1232 C C . LEU A 1 159 ? -9.177 14.627 10.293 1.00 95.56 159 LEU A C 1
ATOM 1234 O O . LEU A 1 159 ? -9.366 13.442 10.562 1.00 95.56 159 LEU A O 1
ATOM 1238 N N . ARG A 1 160 ? -9.127 15.563 11.253 1.00 94.62 160 ARG A N 1
ATOM 1239 C CA . ARG A 1 160 ? -9.181 15.245 12.695 1.00 94.62 160 ARG A CA 1
ATOM 1240 C C . ARG A 1 160 ? -10.432 14.463 13.079 1.00 94.62 160 ARG A C 1
ATOM 1242 O O . ARG A 1 160 ? -10.320 13.447 13.756 1.00 94.62 160 ARG A O 1
ATOM 1249 N N . GLY A 1 161 ? -11.597 14.861 12.566 1.00 95.75 161 GLY A N 1
ATOM 1250 C CA . GLY A 1 161 ? -12.846 14.137 12.818 1.00 95.75 161 GLY A CA 1
ATOM 1251 C C . GLY A 1 161 ? -12.820 12.697 12.289 1.00 95.75 161 GLY A C 1
ATOM 1252 O O . GLY A 1 161 ? -13.320 11.788 12.949 1.00 95.75 161 GLY A O 1
ATOM 1253 N N . VAL A 1 162 ? -12.187 12.456 11.136 1.00 97.25 162 VAL A N 1
ATOM 1254 C CA . VAL A 1 162 ? -12.029 11.103 10.574 1.00 97.25 162 VAL A CA 1
ATOM 1255 C C . VAL A 1 162 ? -11.037 10.292 11.411 1.00 97.25 162 VAL A C 1
ATOM 1257 O O . VAL A 1 162 ? -11.318 9.146 11.751 1.00 97.25 162 VAL A O 1
ATOM 1260 N N . ALA A 1 163 ? -9.916 10.889 11.823 1.00 96.62 163 ALA A N 1
ATOM 1261 C CA . ALA A 1 163 ? -8.942 10.236 12.698 1.00 96.62 163 ALA A CA 1
ATOM 1262 C C . ALA A 1 163 ? -9.557 9.840 14.055 1.00 96.62 163 ALA A C 1
ATOM 1264 O O . ALA A 1 163 ? -9.351 8.723 14.524 1.00 96.62 163 ALA A O 1
ATOM 1265 N N . GLU A 1 164 ? -10.390 10.692 14.656 1.00 96.25 164 GLU A N 1
ATOM 1266 C CA . GLU A 1 164 ? -11.139 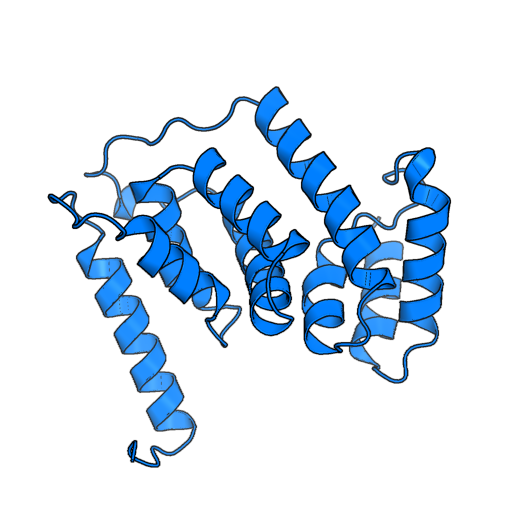10.357 15.875 1.00 96.25 164 GLU A CA 1
ATOM 1267 C C . GLU A 1 164 ? -12.096 9.175 15.672 1.00 96.25 164 GLU A C 1
ATOM 1269 O O . GLU A 1 164 ? -12.248 8.331 16.560 1.00 96.25 164 GLU A O 1
ATOM 1274 N N . GLN A 1 165 ? -12.732 9.074 14.499 1.00 97.44 165 GLN A N 1
ATOM 1275 C CA . GLN A 1 165 ? -13.555 7.914 14.156 1.00 97.44 165 GLN A CA 1
ATOM 1276 C C . GLN A 1 165 ? -12.713 6.639 14.039 1.00 97.44 165 GLN A C 1
ATOM 1278 O O . GLN A 1 165 ? -13.112 5.614 14.595 1.00 97.44 165 GLN A O 1
ATOM 1283 N N . VAL A 1 166 ? -11.538 6.703 13.401 1.00 97.62 166 VAL A N 1
ATOM 1284 C CA . VAL A 1 166 ? -10.582 5.583 13.347 1.00 97.62 166 VAL A CA 1
ATOM 1285 C C . VAL A 1 166 ? -10.197 5.130 14.755 1.00 97.62 166 VAL A C 1
ATOM 1287 O O . VAL A 1 166 ? -10.304 3.942 15.058 1.00 97.62 166 VAL A O 1
ATOM 1290 N N . LEU A 1 167 ? -9.823 6.063 15.639 1.00 96.88 167 LEU A N 1
ATOM 1291 C CA . LEU A 1 167 ? -9.465 5.767 17.032 1.00 96.88 167 LEU A CA 1
ATOM 1292 C C . LEU A 1 167 ? -10.606 5.064 17.776 1.00 96.88 167 LEU A C 1
ATOM 1294 O O . LEU A 1 167 ? -10.382 4.062 18.458 1.00 96.88 167 LEU A O 1
ATOM 1298 N N . ARG A 1 168 ? -11.840 5.558 17.624 1.00 97.44 168 ARG A N 1
ATOM 1299 C CA . ARG A 1 168 ? -13.030 4.967 18.253 1.00 97.44 168 ARG A CA 1
ATOM 1300 C C . ARG A 1 168 ? -13.287 3.547 17.754 1.00 97.44 168 ARG A C 1
ATOM 1302 O O . ARG A 1 168 ? -13.507 2.651 18.567 1.00 97.44 168 ARG A O 1
ATOM 1309 N N . ILE A 1 169 ? -13.224 3.339 16.436 1.00 97.56 169 ILE A N 1
ATOM 1310 C CA . ILE A 1 169 ? -13.401 2.023 15.809 1.00 97.56 169 ILE A CA 1
ATOM 1311 C C . ILE A 1 169 ? -12.316 1.057 16.289 1.00 97.56 169 ILE A C 1
ATOM 1313 O O . ILE A 1 169 ? -12.644 -0.050 16.702 1.00 97.56 169 ILE A O 1
ATOM 1317 N N . ALA A 1 170 ? -11.044 1.463 16.268 1.00 96.75 170 ALA A N 1
ATOM 1318 C CA . ALA A 1 170 ? -9.925 0.601 16.643 1.00 96.75 170 ALA A CA 1
ATOM 1319 C C . ALA A 1 170 ? -9.986 0.182 18.120 1.00 96.75 170 ALA A C 1
ATOM 1321 O O . ALA A 1 170 ? -9.855 -1.005 18.415 1.00 96.75 170 ALA A O 1
ATOM 1322 N N . ARG A 1 171 ? -10.254 1.123 19.038 1.00 96.94 171 ARG A N 1
ATOM 1323 C CA . ARG A 1 171 ? -10.369 0.860 20.487 1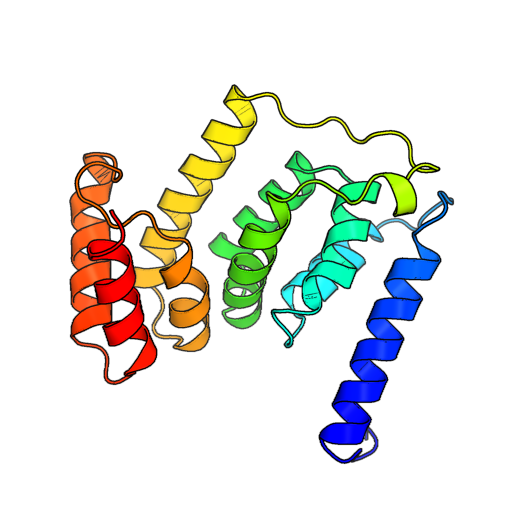.00 96.94 171 ARG A CA 1
ATOM 1324 C C . ARG A 1 171 ? -11.567 -0.016 20.847 1.00 96.94 171 ARG A C 1
ATOM 1326 O O . ARG A 1 171 ? -11.456 -0.866 21.727 1.00 96.94 171 ARG A O 1
ATOM 1333 N N . GLY A 1 172 ? -12.698 0.183 20.169 1.00 96.25 172 GLY A N 1
ATOM 1334 C CA . GLY A 1 172 ? -13.923 -0.592 20.382 1.00 96.25 172 GLY A CA 1
ATOM 1335 C C . GLY A 1 172 ? -13.975 -1.921 19.623 1.00 96.25 172 GLY A C 1
ATOM 1336 O O . GLY A 1 172 ? -14.918 -2.686 19.810 1.00 96.25 172 GLY A O 1
ATOM 1337 N N . HIS A 1 173 ? -13.004 -2.213 18.751 1.00 96.25 173 HIS A N 1
ATOM 1338 C CA . HIS A 1 173 ? -13.048 -3.408 17.911 1.00 96.25 173 HIS A CA 1
ATOM 1339 C C . HIS A 1 173 ? -12.893 -4.685 18.750 1.00 96.25 173 HIS A C 1
ATOM 1341 O O . HIS A 1 173 ? -12.050 -4.699 19.646 1.00 96.25 173 HIS A O 1
ATOM 1347 N N . PRO A 1 174 ? -13.576 -5.804 18.428 1.00 94.69 174 PRO A N 1
ATOM 1348 C CA . PRO A 1 174 ? -13.343 -7.102 19.083 1.00 94.69 174 PRO A CA 1
ATOM 1349 C C . PRO A 1 174 ? -11.935 -7.671 18.835 1.00 94.69 174 PRO A C 1
ATOM 1351 O O . PRO A 1 174 ? -11.451 -8.512 19.593 1.00 94.69 174 PRO A O 1
ATOM 1354 N N . ASP A 1 175 ? -11.226 -7.151 17.838 1.00 94.94 175 ASP A N 1
ATOM 1355 C CA . ASP A 1 175 ? -9.878 -7.580 17.473 1.00 94.94 175 ASP A CA 1
ATOM 1356 C C . ASP A 1 175 ? -8.812 -6.977 18.398 1.00 94.94 175 ASP A C 1
ATOM 1358 O O . ASP A 1 175 ? -8.588 -5.765 18.406 1.00 94.94 175 ASP A O 1
ATOM 1362 N N . ALA A 1 176 ? -8.126 -7.837 19.154 1.00 95.06 176 ALA A N 1
ATOM 1363 C CA . ALA A 1 176 ? -7.072 -7.427 20.075 1.00 95.06 176 ALA A CA 1
ATOM 1364 C C . ALA A 1 176 ? -5.876 -6.764 19.377 1.00 95.06 176 ALA A C 1
ATOM 1366 O O . ALA A 1 176 ? -5.265 -5.873 19.966 1.00 95.06 176 ALA A O 1
ATOM 1367 N N . TYR A 1 177 ? -5.563 -7.147 18.134 1.00 94.44 177 TYR A N 1
ATOM 1368 C CA . TYR A 1 177 ? -4.477 -6.533 17.374 1.00 94.44 177 TYR A CA 1
ATOM 1369 C C . TYR A 1 177 ? -4.774 -5.061 17.093 1.00 94.44 177 TYR A C 1
ATOM 1371 O O . TYR A 1 177 ? -3.922 -4.218 17.349 1.00 94.44 177 TYR A O 1
ATOM 1379 N N . LEU A 1 178 ? -5.987 -4.731 16.633 1.00 95.38 178 LEU A N 1
ATOM 1380 C CA . LEU A 1 178 ? -6.351 -3.339 16.337 1.00 95.38 178 LEU A CA 1
ATOM 1381 C C . LEU A 1 178 ? -6.321 -2.471 17.598 1.00 95.38 178 LEU A C 1
ATOM 1383 O O . LEU A 1 178 ? -5.749 -1.381 17.572 1.00 95.38 178 LEU A O 1
ATOM 1387 N N . ARG A 1 179 ? -6.864 -2.982 18.713 1.00 96.44 179 ARG A N 1
ATOM 1388 C CA . ARG A 1 179 ? -6.817 -2.292 20.011 1.00 96.44 179 ARG A CA 1
ATOM 1389 C C . ARG A 1 179 ? -5.383 -2.064 20.481 1.00 96.44 179 ARG A C 1
ATOM 1391 O O . ARG A 1 179 ? -5.052 -0.984 20.950 1.00 96.44 179 ARG A O 1
ATOM 1398 N N . HIS A 1 180 ? -4.519 -3.067 20.359 1.00 94.75 180 HIS A N 1
ATOM 1399 C CA . HIS A 1 180 ? -3.126 -2.939 20.774 1.00 94.75 180 HIS A CA 1
ATOM 1400 C C . HIS A 1 180 ? -2.343 -1.971 19.878 1.00 94.75 180 HIS A C 1
ATOM 1402 O O . HIS A 1 180 ? -1.623 -1.109 20.380 1.00 94.75 180 HIS A O 1
ATOM 1408 N N . GLN A 1 181 ? -2.501 -2.097 18.559 1.00 94.06 181 GLN A N 1
ATOM 1409 C CA . GLN A 1 181 ? -1.765 -1.323 17.564 1.00 94.06 181 GLN A CA 1
ATOM 1410 C C . GLN A 1 181 ? -2.035 0.179 17.691 1.00 94.06 181 GLN A C 1
ATOM 1412 O O . GLN A 1 181 ? -1.092 0.968 17.632 1.00 94.06 181 GLN A O 1
ATOM 1417 N N . VAL A 1 182 ? -3.293 0.582 17.910 1.00 94.06 182 VAL A N 1
ATOM 1418 C CA . VAL A 1 182 ? -3.635 2.004 18.070 1.00 94.06 182 VAL A CA 1
ATOM 1419 C C . VAL A 1 182 ? -3.000 2.601 19.331 1.00 94.06 182 VAL A C 1
ATOM 1421 O O . VAL A 1 182 ? -2.435 3.690 19.280 1.00 94.06 182 VAL A O 1
ATOM 1424 N N . GLU A 1 183 ? -2.987 1.866 20.447 1.00 93.62 183 GLU A N 1
ATOM 1425 C CA . GLU A 1 183 ? -2.332 2.330 21.677 1.00 93.62 183 GLU A CA 1
ATOM 1426 C C . GLU A 1 183 ? -0.806 2.313 21.576 1.00 93.62 183 GLU A C 1
ATOM 1428 O O . GLU A 1 183 ? -0.133 3.078 22.263 1.00 93.62 183 GLU A O 1
ATOM 1433 N N . ALA A 1 184 ? -0.227 1.429 20.760 1.00 90.44 184 ALA A N 1
ATOM 1434 C CA . ALA A 1 184 ? 1.199 1.473 20.463 1.00 90.44 184 ALA A CA 1
ATOM 1435 C C . ALA A 1 184 ? 1.542 2.766 19.708 1.00 90.44 184 ALA A C 1
ATOM 1437 O O . ALA A 1 184 ? 2.390 3.521 20.168 1.00 90.44 184 ALA A O 1
ATOM 1438 N N . GLN A 1 185 ? 0.824 3.084 18.626 1.00 87.56 185 GLN A N 1
ATOM 1439 C CA . GLN A 1 185 ? 1.076 4.282 17.811 1.00 87.56 185 GLN A CA 1
ATOM 1440 C C . GLN A 1 185 ? 0.968 5.603 18.580 1.00 87.56 185 GLN A C 1
ATOM 1442 O O . GLN A 1 185 ? 1.693 6.546 18.273 1.00 87.56 185 GLN A O 1
ATOM 1447 N N . LEU A 1 186 ? 0.077 5.682 19.570 1.00 87.75 186 LEU A N 1
ATOM 1448 C CA . LEU A 1 186 ? -0.089 6.885 20.389 1.00 87.75 186 LEU A CA 1
ATOM 1449 C C . LEU A 1 186 ? 0.978 7.033 21.487 1.00 87.75 186 LEU A C 1
ATOM 1451 O O . LEU A 1 186 ? 1.134 8.129 22.016 1.00 87.75 186 LEU A O 1
ATOM 1455 N N . ARG A 1 187 ? 1.702 5.959 21.838 1.00 83.50 187 ARG A N 1
ATOM 1456 C CA . ARG A 1 187 ? 2.737 5.965 22.890 1.00 83.50 187 ARG A CA 1
ATOM 1457 C C . ARG A 1 187 ? 4.150 6.223 22.371 1.00 83.50 187 ARG A C 1
ATOM 1459 O O . ARG A 1 187 ? 4.943 6.811 23.094 1.00 83.50 187 ARG A O 1
ATOM 1466 N N . THR A 1 188 ? 4.493 5.771 21.165 1.00 64.06 188 THR A N 1
ATOM 1467 C CA . THR A 1 188 ? 5.861 5.864 20.605 1.00 64.06 188 THR A CA 1
ATOM 1468 C C . THR A 1 188 ? 6.175 7.227 19.972 1.00 64.06 188 THR A C 1
ATOM 1470 O O . THR A 1 188 ? 6.794 7.299 18.911 1.00 64.06 188 THR A O 1
ATOM 1473 N N . GLY A 1 189 ? 5.718 8.316 20.591 1.00 51.19 189 GLY A N 1
ATOM 1474 C CA . GLY A 1 189 ? 5.662 9.633 19.967 1.00 51.19 189 GLY A CA 1
ATOM 1475 C C . GLY A 1 189 ? 6.384 10.752 20.685 1.00 51.19 189 GLY A C 1
ATOM 1476 O O . GLY A 1 189 ? 6.330 10.781 21.928 1.00 51.19 189 GLY A O 1
#

Foldseek 3Di:
DDDPDPPVRVVVVVLVVLQVVLLVLLADDDDDPCPLVVLLVCLLLPPDLVSSLSSLLSSCLVANLLVSLVVLLCQCQPNDLSNLLSSLSSNVSSPDDRPCVSNVNGDNHDYDDPVSVVVSLVSCLQSLLVSLLPDPDPSSVLSSLLSHPLEPVRDDPVCPVSSVSLLVCQCPPPDPSSNVSSVVNHPVD

Secondary structure (DSSP, 8-state):
------HHHHHHHHHHHHHHHHHHTSS--PPPTTHHHHHHHHHHH-S-TTTTHHHHHHHHHHHHHHHHHHHHHHHHHHS-HHHHHHHHHHHHHTTSPP-HHHHTTSPPP-PPPHHHHHHHHHHHHHHHHHHHHH---HHHHHHHGGG---STTTS-GGGHHHHHHHHHHHHH-S-HHHHHHHHHHHH--

Radius of gyration: 17.83 Å; chains: 1; bounding box: 39×50×46 Å

Sequence (189 aa):
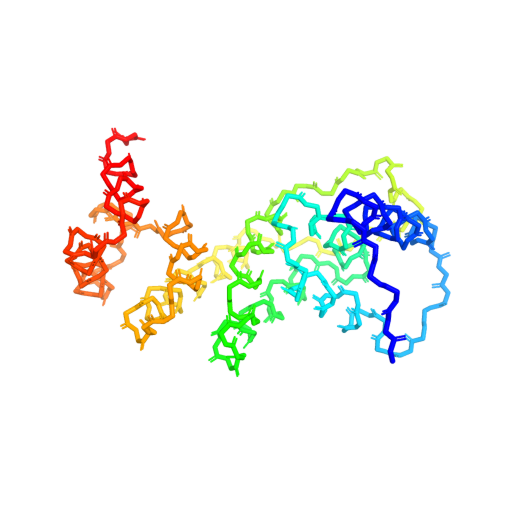MGPQASGYAWHRWAATARFAVRRSLYQPRPLPAGAFEAVIGAAVLDPDVSLNRMLLEPALAIAGTTRVQRTLLAKLAEGTDPERAGAANAWYWSHLPLPVEKFEAWPPAPEPNAGVRAQLHRQWQEQALHAFVATTDMRVRRCLLPGLALRPDAVPPHLRGVAEQVLRIARGHPDAYLRHQVEAQLRTG

Organism: NCBI:txid1428644

pLDDT: mean 89.29, std 10.42, range [33.84, 98.38]